Protein AF-A0AAN9YMS2-F1 (afdb_monomer)

Solvent-accessible surface area (backbone atoms only — not comparable to full-atom values): 19050 Å² total; per-residue (Å²): 141,84,86,82,92,86,84,84,87,82,87,83,80,83,85,79,77,90,77,82,88,81,82,84,81,88,80,80,88,82,87,82,79,84,83,88,77,84,76,77,87,78,78,81,86,90,67,89,82,75,88,78,78,87,77,84,80,80,80,81,81,79,78,78,81,78,82,82,82,80,88,76,93,78,91,78,91,82,82,90,81,90,83,84,91,77,93,77,78,92,73,82,77,80,73,82,76,75,86,73,76,82,62,42,65,62,54,50,55,53,51,47,54,51,52,53,52,62,66,69,70,58,87,84,83,51,75,74,55,49,58,51,49,53,50,54,50,53,52,50,49,53,41,52,52,50,28,63,73,31,67,85,41,52,75,34,71,68,52,48,50,53,49,52,50,45,53,50,52,49,49,54,51,50,52,50,51,53,49,54,49,51,53,55,64,70,64,56,80,80,82,74,86,67,95,62,90,88,68,87,77,74,90,71,71,91,70,64,81,75,79,45,64,65,85,92,41,79,48,94,45,77,68,54,50,56,51,53,52,50,50,52,53,47,52,52,51,51,52,49,48,50,51,54,56,53,49,52,77,71,37,92,66,57,71,68,53,54,58,48,48,49,52,50,51,52,50,49,51,56,49,50,69,65,52,57,76,79,77,118

Foldseek 3Di:
DDDDDDDDDDDDDDDDDDDDDDDDDDDDDDDDDDDDDDDDDDDDDPDDDDDDDDDDDDDDPPPPDDDDDDDDDDDDDDDDDDDDDDDDDDDPPPPPPPPDDDCLLVVLVVLLVVLVVVVVVDCPDDPVVLVVLLVSLVVNLVSLVVLCVDPSNLVDQVSLVSSLSSLVSSLVSLVVNLVSLVVVVVPPDPPPPDPDPDDDDDPDDPPPPPQDDDDPDTDPDPLVVSLVSLVSSLVSLVSSLVSLVSSCVRHPPNPSSVVSNVSSVVSNVVSVVVNVVSPD

Mean predicted aligned error: 17.54 Å

Sequence (280 aa):
MIDPMTTPTTNQFPNIGLLENPSAPSMFQFIPSQMVETVPPSQPPTGPISPIAPLPTPASLNLKSYNATADAEVDTSAEFHEHQTTPKTPSRSTSVSNGQGCSCLQRVVLLIDEFESQMLAGSGESLSCLDSALASHKEAVRYGESMLACQLCSSRVENMTILSFLTERLAVLCERIVAAYMEQVASAPVVTTGKGKDAVVPARHDLAHETLFLGEYEVDLPSEWNVLLGHLIAVQLAALNSLVGSTKASSHTRWRSVNTEKKIKDLLERLRQFIVPYSR

Structure (mmCIF, N/CA/C/O backbone):
data_AF-A0AAN9YMS2-F1
#
_entry.id   AF-A0AAN9YMS2-F1
#
loop_
_atom_site.group_PDB
_atom_site.id
_atom_site.type_symbol
_atom_site.label_atom_id
_atom_site.label_alt_id
_atom_site.label_comp_id
_atom_site.label_asym_id
_atom_site.label_entity_id
_atom_site.label_seq_id
_atom_site.pdbx_PDB_ins_code
_atom_site.Cartn_x
_atom_site.Cartn_y
_atom_site.Cartn_z
_atom_site.occupancy
_atom_site.B_iso_or_equiv
_atom_site.auth_seq_id
_atom_site.auth_comp_id
_atom_site.auth_asym_id
_atom_site.auth_atom_id
_atom_site.pdbx_PDB_model_num
ATOM 1 N N . MET A 1 1 ? 53.249 44.587 -5.168 1.00 50.25 1 MET A N 1
ATOM 2 C CA . MET A 1 1 ? 52.058 44.574 -6.038 1.00 50.25 1 MET A CA 1
ATOM 3 C C . MET A 1 1 ? 51.006 43.772 -5.307 1.00 50.25 1 MET A C 1
ATOM 5 O O . MET A 1 1 ? 51.140 42.565 -5.191 1.00 50.25 1 MET A O 1
ATOM 9 N N . ILE A 1 2 ? 50.105 44.494 -4.653 1.00 52.81 2 ILE A N 1
ATOM 10 C CA . ILE A 1 2 ? 49.041 43.992 -3.788 1.00 52.81 2 ILE A CA 1
ATOM 11 C C . ILE A 1 2 ? 47.781 44.537 -4.447 1.00 52.81 2 ILE A C 1
ATOM 13 O O . ILE A 1 2 ? 47.628 45.755 -4.477 1.00 52.81 2 ILE A O 1
ATOM 17 N N . ASP A 1 3 ? 46.950 43.661 -5.005 1.00 46.66 3 ASP A N 1
ATOM 18 C CA . ASP A 1 3 ? 45.630 44.031 -5.515 1.00 46.66 3 ASP A CA 1
ATOM 19 C C . ASP A 1 3 ? 44.530 43.485 -4.595 1.00 46.66 3 ASP A C 1
ATOM 21 O O . ASP A 1 3 ? 44.732 42.453 -3.942 1.00 46.66 3 ASP A O 1
ATOM 25 N N . PRO A 1 4 ? 43.396 44.199 -4.472 1.00 67.00 4 PRO A N 1
ATOM 26 C CA . PRO A 1 4 ? 42.552 44.135 -3.293 1.00 67.00 4 PRO A CA 1
ATOM 27 C C . PRO A 1 4 ? 41.281 43.295 -3.463 1.00 67.00 4 PRO A C 1
ATOM 29 O O . PRO A 1 4 ? 40.742 43.096 -4.549 1.00 67.00 4 PRO A O 1
ATOM 32 N N . MET A 1 5 ? 40.798 42.866 -2.297 1.00 55.72 5 MET A N 1
ATOM 33 C CA . MET A 1 5 ? 39.487 42.294 -2.000 1.00 55.72 5 MET A CA 1
ATOM 34 C C . MET A 1 5 ? 38.318 42.901 -2.786 1.00 55.72 5 MET A C 1
ATOM 36 O O . MET A 1 5 ? 38.107 44.112 -2.775 1.00 55.72 5 MET A O 1
ATOM 40 N N . THR A 1 6 ? 37.465 42.027 -3.321 1.00 55.34 6 THR A N 1
ATOM 41 C CA . THR A 1 6 ? 36.084 42.351 -3.699 1.00 55.34 6 THR A CA 1
ATOM 42 C C . THR A 1 6 ? 35.129 41.281 -3.166 1.00 55.34 6 THR A C 1
ATOM 44 O O . THR A 1 6 ? 35.116 40.139 -3.611 1.00 55.34 6 THR A O 1
ATOM 47 N N . THR A 1 7 ? 34.314 41.682 -2.196 1.00 58.03 7 THR A N 1
ATOM 48 C CA . THR A 1 7 ? 32.991 41.141 -1.840 1.00 58.03 7 THR A CA 1
ATOM 49 C C . THR A 1 7 ? 32.101 42.363 -1.536 1.00 58.03 7 THR A C 1
ATOM 51 O O . THR A 1 7 ? 32.653 43.454 -1.365 1.00 58.03 7 THR A O 1
ATOM 54 N N . PRO A 1 8 ? 30.763 42.269 -1.394 1.00 54.50 8 PRO A N 1
ATOM 55 C CA . PRO A 1 8 ? 29.817 41.206 -1.745 1.00 54.50 8 PRO A CA 1
ATOM 56 C C . PRO A 1 8 ? 28.689 41.703 -2.689 1.00 54.50 8 PRO A C 1
ATOM 58 O O . PRO A 1 8 ? 28.326 42.878 -2.690 1.00 54.50 8 PRO A O 1
ATOM 61 N N . THR A 1 9 ? 28.073 40.805 -3.463 1.00 56.12 9 THR A N 1
ATOM 62 C CA . THR A 1 9 ? 26.873 41.123 -4.260 1.00 56.12 9 THR A CA 1
ATOM 63 C C . THR A 1 9 ? 25.603 40.864 -3.450 1.00 56.12 9 THR A C 1
ATOM 65 O O . THR A 1 9 ? 25.382 39.782 -2.914 1.00 56.12 9 THR A O 1
ATOM 68 N N . THR A 1 10 ? 24.794 41.914 -3.367 1.00 59.41 10 THR A N 1
ATOM 69 C CA . THR A 1 10 ? 23.509 42.066 -2.688 1.00 59.41 10 THR A CA 1
ATOM 70 C C . THR A 1 10 ? 22.459 41.030 -3.096 1.00 59.41 10 THR A C 1
ATOM 72 O O . THR A 1 10 ? 22.101 40.911 -4.265 1.00 59.41 10 THR A O 1
ATOM 75 N N . ASN A 1 11 ? 21.905 40.355 -2.084 1.00 48.72 11 ASN A N 1
ATOM 76 C CA . ASN A 1 11 ? 20.666 39.584 -2.146 1.00 48.72 11 ASN A CA 1
ATOM 77 C C . ASN A 1 11 ? 19.481 40.493 -2.496 1.00 48.72 11 ASN A C 1
ATOM 79 O O . ASN A 1 11 ? 19.148 41.407 -1.740 1.00 48.72 11 ASN A O 1
ATOM 83 N N . GLN A 1 12 ? 18.817 40.201 -3.610 1.00 56.47 12 GLN A N 1
ATOM 84 C CA . GLN A 1 12 ? 17.581 40.846 -4.033 1.00 56.47 12 GLN A CA 1
ATOM 85 C C . GLN A 1 12 ? 16.440 39.830 -3.870 1.00 56.47 12 GLN A C 1
ATOM 87 O O . GLN A 1 12 ? 16.229 38.968 -4.718 1.00 56.47 12 GLN A O 1
ATOM 92 N N . PHE A 1 13 ? 15.740 39.893 -2.735 1.00 50.94 13 PHE A N 1
ATOM 93 C CA . PHE A 1 13 ? 14.482 39.173 -2.524 1.00 50.94 13 PHE A CA 1
ATOM 94 C C . PHE A 1 13 ? 13.338 39.938 -3.205 1.00 50.94 13 PHE A C 1
ATOM 96 O O . PHE A 1 13 ? 13.200 41.141 -2.958 1.00 50.94 13 PHE A O 1
ATOM 103 N N . PRO A 1 14 ? 12.480 39.290 -4.010 1.00 62.72 14 PRO A N 1
ATOM 104 C CA . PRO A 1 14 ? 11.229 39.896 -4.422 1.00 62.72 14 PRO A CA 1
ATOM 105 C C . PRO A 1 14 ? 10.210 39.846 -3.278 1.00 62.72 14 PRO A C 1
ATOM 107 O O . PRO A 1 14 ? 9.886 38.805 -2.711 1.00 62.72 14 PRO A O 1
ATOM 110 N N . ASN A 1 15 ? 9.723 41.040 -2.972 1.00 48.22 15 ASN A N 1
ATOM 111 C CA . ASN A 1 15 ? 8.607 41.377 -2.109 1.00 48.22 15 ASN A CA 1
ATOM 112 C C . ASN A 1 15 ? 7.313 40.769 -2.691 1.00 48.22 15 ASN A C 1
ATOM 114 O O . ASN A 1 15 ? 6.824 41.248 -3.714 1.00 48.22 15 ASN A O 1
ATOM 118 N N . ILE A 1 16 ? 6.778 39.703 -2.084 1.00 50.12 16 ILE A N 1
ATOM 119 C CA . ILE A 1 16 ? 5.423 39.220 -2.385 1.00 50.12 16 ILE A CA 1
ATOM 120 C C . ILE A 1 16 ? 4.476 39.894 -1.401 1.00 50.12 16 ILE A C 1
ATOM 122 O O . ILE A 1 16 ? 4.515 39.649 -0.195 1.00 50.12 16 ILE A O 1
ATOM 126 N N . GLY A 1 17 ? 3.667 40.793 -1.954 1.00 46.75 17 GLY A N 1
ATOM 127 C CA . GLY A 1 17 ? 2.691 41.581 -1.232 1.00 46.75 17 GLY A CA 1
ATOM 128 C C . GLY A 1 17 ? 1.617 40.730 -0.565 1.00 46.75 17 GLY A C 1
ATOM 129 O O . GLY A 1 17 ? 1.125 39.746 -1.119 1.00 46.75 17 GLY A O 1
ATOM 130 N N . LEU A 1 18 ? 1.238 41.189 0.628 1.00 49.78 18 LEU A N 1
ATOM 131 C CA . LEU A 1 18 ? -0.058 40.939 1.235 1.00 49.78 18 LEU A CA 1
ATOM 132 C C . LEU A 1 18 ? -1.165 41.230 0.215 1.00 49.78 18 LEU A C 1
ATOM 134 O O . LEU A 1 18 ? -1.289 42.363 -0.249 1.00 49.78 18 LEU A O 1
ATOM 138 N N . LEU A 1 19 ? -2.005 40.236 -0.053 1.00 47.81 19 LEU A N 1
ATOM 139 C CA . LEU A 1 19 ? -3.316 40.441 -0.650 1.00 47.81 19 LEU A CA 1
ATOM 140 C C . LEU A 1 19 ? -4.349 39.695 0.195 1.00 47.81 19 LEU A C 1
ATOM 142 O O . LEU A 1 19 ? -4.414 38.471 0.232 1.00 47.81 19 LEU A O 1
ATOM 146 N N . GLU A 1 20 ? -5.024 40.524 0.982 1.00 43.38 20 GLU A N 1
ATOM 147 C CA . GLU A 1 20 ? -6.405 40.472 1.443 1.00 43.38 20 GLU A CA 1
ATOM 148 C C . GLU A 1 20 ? -7.149 39.130 1.414 1.00 43.38 20 GLU A C 1
ATOM 150 O O . GLU A 1 20 ? -7.481 38.547 0.386 1.00 43.38 20 GLU A O 1
ATOM 155 N N . ASN A 1 21 ? -7.517 38.748 2.631 1.00 50.69 21 ASN A N 1
ATOM 156 C CA . ASN A 1 21 ? -8.604 37.862 3.003 1.00 50.69 21 ASN A CA 1
ATOM 157 C C . ASN A 1 21 ? -9.953 38.460 2.550 1.00 50.69 21 ASN A C 1
ATOM 159 O O . ASN A 1 21 ? -10.228 39.619 2.876 1.00 50.69 21 ASN A O 1
ATOM 163 N N . PRO A 1 22 ? -10.842 37.668 1.929 1.00 53.16 22 PRO A N 1
ATOM 164 C CA . PRO A 1 22 ? -12.250 37.839 2.249 1.00 53.16 22 PRO A CA 1
ATOM 165 C C . PRO A 1 22 ? -12.983 36.512 2.486 1.00 53.16 22 PRO A C 1
ATOM 167 O O . PRO A 1 22 ? -12.973 35.594 1.672 1.00 53.16 22 PRO A O 1
ATOM 170 N N . SER A 1 23 ? -13.753 36.531 3.573 1.00 43.62 23 SER A N 1
ATOM 171 C CA . SER A 1 23 ? -15.084 35.924 3.664 1.00 43.62 23 SER A CA 1
ATOM 172 C C . SER A 1 23 ? -15.164 34.402 3.779 1.00 43.62 23 SER A C 1
ATOM 174 O O . SER A 1 23 ? -15.336 33.663 2.814 1.00 43.62 23 SER A O 1
ATOM 176 N N . ALA A 1 24 ? -15.212 33.957 5.034 1.00 49.94 24 ALA A N 1
ATOM 177 C CA . ALA A 1 24 ? -15.853 32.709 5.416 1.00 49.94 24 ALA A CA 1
ATOM 178 C C . ALA A 1 24 ? -17.358 32.724 5.069 1.00 49.94 24 ALA A C 1
ATOM 180 O O . ALA A 1 24 ? -18.055 33.669 5.451 1.00 49.94 24 ALA A O 1
ATOM 181 N N . PRO A 1 25 ? -17.909 31.662 4.457 1.00 51.97 25 PRO A N 1
ATOM 182 C CA . PRO A 1 25 ? -19.331 31.388 4.530 1.00 51.97 25 PRO A CA 1
ATOM 183 C C . PRO A 1 25 ? -19.631 30.501 5.744 1.00 51.97 25 PRO A C 1
ATOM 185 O O . PRO A 1 25 ? -19.325 29.310 5.788 1.00 51.97 25 PRO A O 1
ATOM 188 N N . SER A 1 26 ? -20.273 31.125 6.729 1.00 51.78 26 SER A N 1
ATOM 189 C CA . SER A 1 26 ? -21.133 30.459 7.703 1.00 51.78 26 SER A CA 1
ATOM 190 C C . SER A 1 26 ? -22.213 29.664 6.961 1.00 51.78 26 SER A C 1
ATOM 192 O O . SER A 1 26 ? -22.989 30.240 6.202 1.00 51.78 26 SER A O 1
ATOM 194 N N . MET A 1 27 ? -22.271 28.349 7.175 1.00 53.94 27 MET A N 1
ATOM 195 C CA . MET A 1 27 ? -23.416 27.520 6.791 1.00 53.9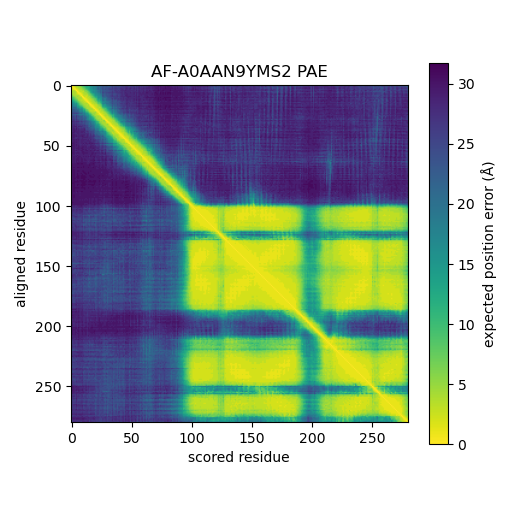4 27 MET A CA 1
ATOM 196 C C . MET A 1 27 ? -23.699 26.500 7.900 1.00 53.94 27 MET A C 1
ATOM 198 O O . MET A 1 27 ? -23.474 25.299 7.780 1.00 53.94 27 MET A O 1
ATOM 202 N N . PHE A 1 28 ? -24.179 27.017 9.030 1.00 50.25 28 PHE A N 1
ATOM 203 C CA . PHE A 1 28 ? -25.109 26.279 9.878 1.00 50.25 28 PHE A CA 1
ATOM 204 C C . PHE A 1 28 ? -26.531 26.562 9.379 1.00 50.25 28 PHE A C 1
ATOM 206 O O . PHE A 1 28 ? -26.834 27.695 9.022 1.00 50.25 28 PHE A O 1
ATOM 213 N N . GLN A 1 29 ? -27.385 25.538 9.468 1.00 50.44 29 GLN A N 1
ATOM 214 C CA . GLN A 1 29 ? -28.821 25.501 9.146 1.00 50.44 29 GLN A CA 1
ATOM 215 C C . GLN A 1 29 ? -29.155 25.204 7.678 1.00 50.44 29 GLN A C 1
ATOM 217 O O . GLN A 1 29 ? -29.102 26.069 6.819 1.00 50.44 29 GLN A O 1
ATOM 222 N N . PHE A 1 30 ? -29.572 23.965 7.409 1.00 46.16 30 PHE A N 1
ATOM 223 C CA . PHE A 1 30 ? -30.992 23.648 7.224 1.00 46.16 30 PHE A CA 1
ATOM 224 C C . PHE A 1 30 ? -31.181 22.124 7.261 1.00 46.16 30 PHE A C 1
ATOM 226 O O . PHE A 1 30 ? -30.623 21.388 6.453 1.00 46.16 30 PHE A O 1
ATOM 233 N N . ILE A 1 31 ? -31.974 21.659 8.225 1.00 49.06 31 ILE A N 1
ATOM 234 C CA . ILE A 1 31 ? -32.639 20.355 8.190 1.00 49.06 31 ILE A CA 1
ATOM 235 C C . ILE A 1 31 ? -33.967 20.588 7.463 1.00 49.06 31 ILE A C 1
ATOM 237 O O . ILE A 1 31 ? -34.765 21.385 7.960 1.00 49.06 31 ILE A O 1
ATOM 241 N N . PRO A 1 32 ? -34.267 19.883 6.362 1.00 52.81 32 PRO A N 1
ATOM 242 C CA . PRO A 1 32 ? -35.637 19.623 5.976 1.00 52.81 32 PRO A CA 1
ATOM 243 C C . PRO A 1 32 ? -35.997 18.191 6.363 1.00 52.81 32 PRO A C 1
ATOM 245 O O . PRO A 1 32 ? -35.468 17.205 5.849 1.00 52.81 32 PRO A O 1
ATOM 248 N N . SER A 1 33 ? -36.922 18.115 7.309 1.00 50.50 33 SER A N 1
ATOM 249 C CA . SER A 1 33 ? -37.713 16.938 7.609 1.00 50.50 33 SER A CA 1
ATOM 250 C C . SER A 1 33 ? -38.506 16.477 6.379 1.00 50.50 33 SER A C 1
ATOM 252 O O . SER A 1 33 ? -39.068 17.297 5.663 1.00 50.50 33 SER A O 1
ATOM 254 N N 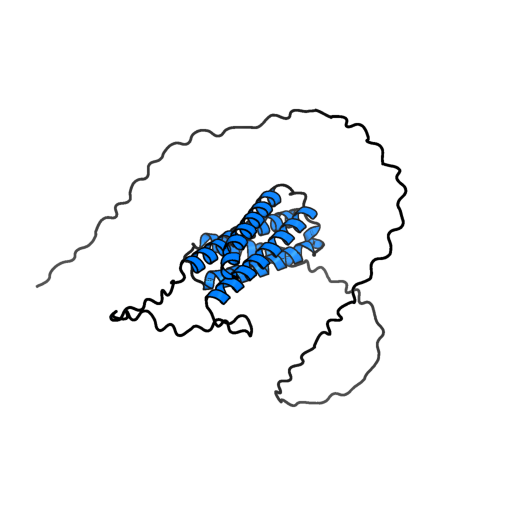. GLN A 1 34 ? -38.656 15.153 6.282 1.00 47.16 34 GLN A N 1
ATOM 255 C CA . GLN A 1 34 ? -39.797 14.429 5.705 1.00 47.16 34 GLN A CA 1
ATOM 256 C C . GLN A 1 34 ? -39.967 14.454 4.181 1.00 47.16 34 GLN A C 1
ATOM 258 O O . GLN A 1 34 ? -40.457 15.427 3.629 1.00 47.16 34 GLN A O 1
ATOM 263 N N . MET A 1 35 ? -39.762 13.291 3.555 1.00 45.53 35 MET A N 1
ATOM 264 C CA . MET A 1 35 ? -40.830 12.595 2.825 1.00 45.53 35 MET A CA 1
ATOM 265 C C . MET A 1 35 ? -40.628 11.083 2.997 1.00 45.53 35 MET A C 1
ATOM 267 O O . MET A 1 35 ? -39.688 10.495 2.472 1.00 45.53 35 MET A O 1
ATOM 271 N N . VAL A 1 36 ? -41.491 10.472 3.810 1.00 48.88 36 VAL A N 1
ATOM 272 C CA . VAL A 1 36 ? -41.686 9.021 3.871 1.00 48.88 36 VAL A CA 1
ATOM 273 C C . VAL A 1 36 ? -42.530 8.650 2.658 1.00 48.88 36 VAL A C 1
ATOM 275 O O . VAL A 1 36 ? -43.743 8.847 2.661 1.00 48.88 36 VAL A O 1
ATOM 278 N N . GLU A 1 37 ? -41.895 8.137 1.609 1.00 48.03 37 GLU A N 1
ATOM 279 C CA . GLU A 1 37 ? -42.612 7.502 0.508 1.00 48.03 37 GLU A CA 1
ATOM 280 C C . GLU A 1 37 ? -42.866 6.042 0.889 1.00 48.03 37 GLU A C 1
ATOM 282 O O . GLU A 1 37 ? -41.956 5.224 1.031 1.00 48.03 37 GLU A O 1
ATOM 287 N N . THR A 1 38 ? -44.134 5.749 1.168 1.00 49.56 38 THR A N 1
ATOM 288 C CA . THR A 1 38 ? -44.610 4.421 1.552 1.00 49.56 38 THR A CA 1
ATOM 289 C C . THR A 1 38 ? -44.644 3.549 0.301 1.00 49.56 38 THR A C 1
ATOM 291 O O . THR A 1 38 ? -45.584 3.614 -0.486 1.00 49.56 38 THR A O 1
ATOM 294 N N . VAL A 1 39 ? -43.600 2.746 0.101 1.00 61.59 39 VAL A N 1
ATOM 295 C CA . VAL A 1 39 ? -43.563 1.720 -0.949 1.00 61.59 39 VAL A CA 1
ATOM 296 C C . VAL A 1 39 ? -44.520 0.581 -0.558 1.00 61.59 39 VAL A C 1
ATOM 298 O O . VAL A 1 39 ? -44.395 0.047 0.548 1.00 61.59 39 VAL A O 1
ATOM 301 N N . PRO A 1 40 ? -45.474 0.181 -1.419 1.00 69.06 40 PRO A N 1
ATOM 302 C CA . PRO A 1 40 ? -46.341 -0.960 -1.144 1.00 69.06 40 PRO A CA 1
ATOM 303 C C . PRO A 1 40 ? -45.544 -2.280 -1.175 1.00 69.06 40 PRO A C 1
ATOM 305 O O . PRO A 1 40 ? -44.658 -2.449 -2.019 1.00 69.06 40 PRO A O 1
ATOM 308 N N . PRO A 1 41 ? -45.851 -3.250 -0.293 1.00 61.41 41 PRO A N 1
ATOM 309 C CA . PRO A 1 41 ? -45.177 -4.542 -0.284 1.00 61.41 41 PRO A CA 1
ATOM 310 C C . PRO A 1 41 ? -45.528 -5.327 -1.553 1.00 61.41 41 PRO A C 1
ATOM 312 O O . PRO A 1 41 ? -46.665 -5.749 -1.757 1.00 61.41 41 PRO A O 1
ATOM 315 N N . SER A 1 42 ? -44.529 -5.523 -2.412 1.00 61.09 42 SER A N 1
ATOM 316 C CA . SER A 1 42 ? -44.620 -6.416 -3.566 1.00 61.09 42 SER A CA 1
ATOM 317 C C . SER A 1 42 ? -44.648 -7.867 -3.078 1.00 61.09 42 SER A C 1
ATOM 319 O O . SER A 1 42 ? -43.781 -8.291 -2.313 1.00 61.09 42 SER A O 1
ATOM 321 N N . GLN A 1 43 ? -45.676 -8.609 -3.491 1.00 67.38 43 GLN A N 1
ATOM 322 C CA . GLN A 1 43 ? -45.877 -10.021 -3.167 1.00 67.38 43 GLN A CA 1
ATOM 323 C C . GLN A 1 43 ? -44.687 -10.890 -3.621 1.00 67.38 43 GLN A C 1
ATOM 325 O O . GLN A 1 43 ? -44.139 -10.657 -4.701 1.00 67.38 43 GLN A O 1
ATOM 330 N N . PRO A 1 44 ? -44.314 -11.931 -2.855 1.00 64.12 44 PRO A N 1
ATOM 331 C CA . PRO A 1 44 ? -43.331 -12.906 -3.305 1.00 64.12 44 PRO A CA 1
ATOM 332 C C . PRO A 1 44 ? -43.919 -13.808 -4.410 1.00 64.12 44 PRO A C 1
ATOM 334 O O . PRO A 1 44 ? -45.050 -14.288 -4.271 1.00 64.12 44 PRO A O 1
ATOM 337 N N . PRO A 1 45 ? -43.166 -14.098 -5.487 1.00 64.25 45 PRO A N 1
ATOM 338 C CA . PRO A 1 45 ? -43.577 -15.066 -6.493 1.00 64.25 45 PRO A CA 1
ATOM 339 C C . PRO A 1 45 ? -43.571 -16.478 -5.892 1.00 64.25 45 PRO A C 1
ATOM 341 O O . PRO A 1 45 ? -42.530 -17.034 -5.546 1.00 64.25 45 PRO A O 1
ATOM 344 N N . THR A 1 46 ? -44.758 -17.068 -5.779 1.00 59.91 46 THR A N 1
ATOM 345 C CA . THR A 1 46 ? -44.961 -18.491 -5.487 1.00 59.91 46 THR A CA 1
ATOM 346 C C . THR A 1 46 ? -44.751 -19.273 -6.782 1.00 59.91 46 THR A C 1
ATOM 348 O O . THR A 1 46 ? -45.681 -19.522 -7.543 1.00 59.91 46 THR A O 1
ATOM 351 N N . GLY A 1 47 ? -43.494 -19.611 -7.065 1.00 69.00 47 GLY A N 1
ATOM 352 C CA . GLY A 1 47 ? -43.111 -20.519 -8.145 1.00 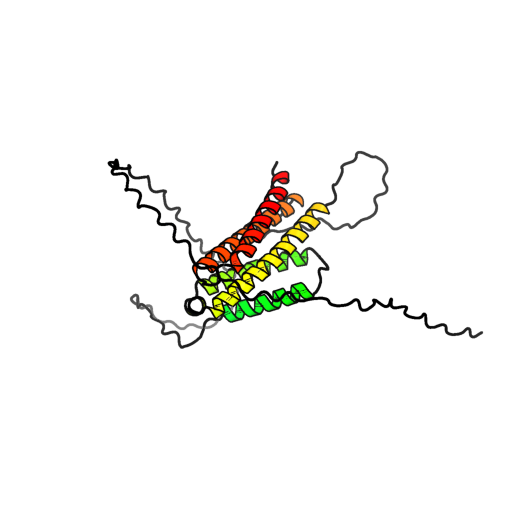69.00 47 GLY A CA 1
ATOM 353 C C . GLY A 1 47 ? -42.502 -21.808 -7.578 1.00 69.00 47 GLY A C 1
ATOM 354 O O . GLY A 1 47 ? -41.698 -21.725 -6.647 1.00 69.00 47 GLY A O 1
ATOM 355 N N . PRO A 1 48 ? -42.861 -22.996 -8.096 1.00 62.25 48 PRO A N 1
ATOM 356 C CA . PRO A 1 48 ? -42.289 -24.263 -7.652 1.00 62.25 48 PRO A CA 1
ATOM 357 C C . PRO A 1 48 ? -40.810 -24.358 -8.055 1.00 62.25 48 PRO A C 1
ATOM 359 O O . PRO A 1 48 ? -40.460 -24.380 -9.235 1.00 62.25 48 PRO A O 1
ATOM 362 N N . ILE A 1 49 ? -39.941 -24.414 -7.046 1.00 54.56 49 ILE A N 1
ATOM 363 C CA . ILE A 1 49 ? -38.500 -24.624 -7.193 1.00 54.56 49 ILE A CA 1
ATOM 364 C C . ILE A 1 49 ? -38.281 -26.073 -7.638 1.00 54.56 49 ILE A C 1
ATOM 366 O O . ILE A 1 49 ? -38.593 -27.014 -6.910 1.00 54.56 49 ILE A O 1
ATOM 370 N N . SER A 1 50 ? -37.750 -26.247 -8.848 1.00 71.94 50 SER A N 1
ATOM 371 C CA . SER A 1 50 ? -37.264 -27.543 -9.326 1.00 71.94 50 SER A CA 1
ATOM 372 C C . SER A 1 50 ? -35.957 -27.916 -8.608 1.00 71.94 50 SER A C 1
ATOM 374 O O . SER A 1 50 ? -35.137 -27.030 -8.353 1.00 71.94 50 SER A O 1
ATOM 376 N N . PRO A 1 51 ? -35.728 -29.200 -8.281 1.00 64.25 51 PRO A N 1
ATOM 377 C CA . PRO A 1 51 ? -34.521 -29.637 -7.589 1.00 64.25 51 PRO A CA 1
ATOM 378 C C . PRO A 1 51 ? -33.285 -29.479 -8.486 1.00 64.25 51 PRO A C 1
ATOM 380 O O . PRO A 1 51 ? -33.168 -30.106 -9.538 1.00 64.25 51 PRO A O 1
ATOM 383 N N . ILE A 1 52 ? -32.361 -28.625 -8.046 1.00 59.62 52 ILE A N 1
ATOM 384 C CA . ILE A 1 52 ? -31.034 -28.439 -8.636 1.00 59.62 52 ILE A CA 1
ATOM 385 C C . ILE A 1 52 ? -30.180 -29.671 -8.311 1.00 59.62 52 ILE A C 1
ATOM 387 O O . ILE A 1 52 ? -30.055 -30.068 -7.152 1.00 59.62 52 ILE A O 1
ATOM 391 N N . ALA A 1 53 ? -29.607 -30.276 -9.351 1.00 66.44 53 ALA A N 1
ATOM 392 C CA . ALA A 1 53 ? -28.680 -31.395 -9.246 1.00 66.44 53 ALA A CA 1
ATOM 393 C C . ALA A 1 53 ? -27.393 -30.995 -8.488 1.00 66.44 53 ALA A C 1
ATOM 395 O O . ALA A 1 53 ? -26.921 -29.865 -8.641 1.00 66.44 53 ALA A O 1
ATOM 396 N N . PRO A 1 54 ? -26.799 -31.900 -7.689 1.00 63.19 54 PRO A N 1
ATOM 397 C CA . PRO A 1 54 ? -25.577 -31.615 -6.948 1.00 63.19 54 PRO A CA 1
ATOM 398 C C . PRO A 1 54 ? -24.386 -31.387 -7.889 1.00 63.19 54 PRO A C 1
ATOM 400 O O . PRO A 1 54 ? -24.075 -32.209 -8.751 1.00 63.19 54 PRO A O 1
ATOM 403 N N . LEU A 1 55 ? -23.725 -30.246 -7.694 1.00 55.97 55 LEU A N 1
ATOM 404 C CA . LEU A 1 55 ? -22.495 -29.837 -8.366 1.00 55.97 55 LEU A CA 1
ATOM 405 C C . LEU A 1 55 ? -21.316 -30.727 -7.907 1.00 55.97 55 LEU A C 1
ATOM 407 O O . LEU A 1 55 ? -21.202 -30.987 -6.707 1.00 55.97 55 LEU A O 1
ATOM 411 N N . PRO A 1 56 ? -20.426 -31.181 -8.810 1.00 61.44 56 PRO A N 1
ATOM 412 C CA . PRO A 1 56 ? -19.261 -31.974 -8.435 1.00 61.44 56 PRO A CA 1
ATOM 413 C C . PRO A 1 56 ? -18.240 -31.135 -7.656 1.00 61.44 56 PRO A C 1
ATOM 415 O O . PRO A 1 56 ? -17.830 -30.052 -8.075 1.00 61.44 56 PRO A O 1
ATOM 418 N N . THR A 1 57 ? -17.825 -31.669 -6.513 1.00 62.12 57 THR A N 1
ATOM 419 C CA . THR A 1 57 ? -16.770 -31.151 -5.641 1.00 62.12 57 THR A CA 1
ATOM 420 C C . THR A 1 57 ? -15.429 -31.115 -6.388 1.00 62.12 57 THR A C 1
ATOM 422 O O . THR A 1 57 ? -15.001 -32.158 -6.888 1.00 62.12 57 THR A O 1
ATOM 425 N N . PRO A 1 58 ? -14.716 -29.975 -6.462 1.00 51.19 58 PRO A N 1
ATOM 426 C CA . PRO A 1 58 ? -13.351 -29.967 -6.968 1.00 51.19 58 PRO A CA 1
ATOM 427 C C . PRO A 1 58 ? -12.407 -30.617 -5.949 1.00 51.19 58 PRO A C 1
ATOM 429 O O . PRO A 1 58 ? -12.459 -30.341 -4.749 1.00 51.19 58 PRO A O 1
ATOM 432 N N . ALA A 1 59 ? -11.553 -31.506 -6.453 1.00 47.28 59 ALA A N 1
ATOM 433 C CA . ALA A 1 59 ? -10.538 -32.216 -5.693 1.00 47.28 59 ALA A CA 1
ATOM 434 C C . ALA A 1 59 ? -9.606 -31.242 -4.953 1.00 47.28 59 ALA A C 1
ATOM 436 O O . ALA A 1 59 ? -9.035 -30.327 -5.546 1.00 47.28 59 ALA A O 1
ATOM 437 N N . SER A 1 60 ? -9.435 -31.464 -3.649 1.00 40.53 60 SER A N 1
ATOM 438 C CA . SER A 1 60 ? -8.454 -30.764 -2.826 1.00 40.53 60 SER A CA 1
ATOM 439 C C . SER A 1 60 ? -7.038 -31.051 -3.331 1.00 40.53 60 SER A C 1
ATOM 441 O O . SER A 1 60 ? -6.545 -32.175 -3.224 1.00 40.53 60 SER A O 1
ATOM 443 N N . LEU A 1 61 ? -6.368 -30.023 -3.852 1.00 42.00 61 LEU A N 1
ATOM 444 C CA . LEU A 1 61 ? -4.926 -30.042 -4.069 1.00 42.00 61 LEU A CA 1
ATOM 445 C C . LEU A 1 61 ? -4.237 -30.042 -2.701 1.00 42.00 61 LEU A C 1
ATOM 447 O O . LEU A 1 61 ? -4.198 -29.041 -1.989 1.00 42.00 61 LEU A O 1
ATOM 451 N N . ASN A 1 62 ? -3.738 -31.214 -2.325 1.00 37.19 62 ASN A N 1
ATOM 452 C CA . ASN A 1 62 ? -2.959 -31.445 -1.121 1.00 37.19 62 ASN A CA 1
ATOM 453 C C . ASN A 1 62 ? -1.540 -30.907 -1.364 1.00 37.19 62 ASN A C 1
ATOM 455 O O . ASN A 1 62 ? -0.682 -31.601 -1.913 1.00 37.19 62 ASN A O 1
ATOM 459 N N . LEU A 1 63 ? -1.322 -29.633 -1.033 1.00 34.06 63 LEU A N 1
ATOM 460 C CA . LEU A 1 63 ? -0.008 -29.002 -1.080 1.00 34.06 63 LEU A CA 1
ATOM 461 C C . LEU A 1 63 ? 0.837 -29.592 0.058 1.00 34.06 63 LEU A C 1
ATOM 463 O O . LEU A 1 63 ? 0.758 -29.158 1.207 1.00 34.06 63 LEU A O 1
ATOM 467 N N . LYS A 1 64 ? 1.612 -30.634 -0.258 1.00 35.16 64 LYS A N 1
ATOM 468 C CA . LYS A 1 64 ? 2.643 -31.169 0.634 1.00 35.16 64 LYS A CA 1
ATOM 469 C C . LYS A 1 64 ? 3.629 -30.047 0.953 1.00 35.16 64 LYS A C 1
ATOM 471 O O . LYS A 1 64 ? 4.382 -29.605 0.090 1.00 35.16 64 LYS A O 1
ATOM 476 N N . SER A 1 65 ? 3.586 -29.597 2.200 1.00 33.56 65 SER A N 1
ATOM 477 C CA . SER A 1 65 ? 4.593 -28.741 2.813 1.00 33.56 65 SER A CA 1
ATOM 478 C C . SER A 1 65 ? 5.929 -29.489 2.796 1.00 33.56 65 SER A C 1
ATOM 480 O O . SER A 1 65 ? 6.085 -30.517 3.456 1.00 33.56 65 SER A O 1
ATOM 482 N N . TYR A 1 66 ? 6.858 -29.021 1.965 1.00 38.84 66 TYR A N 1
ATOM 483 C CA . TYR A 1 66 ? 8.247 -29.459 1.995 1.00 38.84 66 TYR A CA 1
ATOM 484 C C . TYR A 1 66 ? 8.945 -28.715 3.133 1.00 38.84 66 TYR A C 1
ATOM 486 O O . TYR A 1 66 ? 9.181 -27.513 3.044 1.00 38.84 66 TYR A O 1
ATOM 494 N N . ASN A 1 67 ? 9.268 -29.440 4.203 1.00 37.50 67 ASN A N 1
ATOM 495 C CA . ASN A 1 67 ? 10.249 -28.994 5.183 1.00 37.50 67 ASN A CA 1
ATOM 496 C C . ASN A 1 67 ? 11.637 -29.233 4.582 1.00 37.50 67 ASN A C 1
ATOM 498 O O . ASN A 1 67 ? 12.096 -30.372 4.525 1.00 37.50 67 ASN A O 1
ATOM 502 N N . ALA A 1 68 ? 12.281 -28.167 4.116 1.00 37.16 68 ALA A N 1
ATOM 503 C CA . ALA A 1 68 ? 13.702 -28.179 3.808 1.00 37.16 68 ALA A CA 1
ATOM 504 C C . ALA A 1 68 ? 14.478 -27.933 5.110 1.00 37.16 68 ALA A C 1
ATOM 506 O O . ALA A 1 68 ? 14.605 -26.802 5.573 1.00 37.16 68 ALA A O 1
ATOM 507 N N . THR A 1 69 ? 14.961 -29.009 5.725 1.00 38.22 69 THR A N 1
ATOM 508 C CA . THR A 1 69 ? 16.107 -28.963 6.635 1.00 38.22 69 THR A CA 1
ATOM 509 C C . THR A 1 69 ? 17.359 -28.872 5.772 1.00 38.22 69 THR A C 1
ATOM 511 O O . THR A 1 69 ? 17.713 -29.839 5.101 1.00 38.22 69 THR A O 1
ATOM 514 N N . ALA A 1 70 ? 17.979 -27.695 5.735 1.00 43.72 70 ALA A N 1
ATOM 515 C CA . ALA A 1 70 ? 19.328 -27.536 5.216 1.00 43.72 70 ALA A CA 1
ATOM 516 C C . ALA A 1 70 ? 20.301 -27.741 6.379 1.00 43.72 70 ALA A C 1
ATOM 518 O O . ALA A 1 70 ? 20.384 -26.916 7.290 1.00 43.72 70 ALA A O 1
ATOM 519 N N . ASP A 1 71 ? 20.983 -28.880 6.333 1.00 36.81 71 ASP A N 1
ATOM 520 C CA . ASP A 1 71 ? 22.158 -29.191 7.127 1.00 36.81 71 ASP A CA 1
ATOM 521 C C . ASP A 1 71 ? 23.317 -28.281 6.696 1.00 36.81 71 ASP A C 1
ATOM 523 O O . ASP A 1 71 ? 23.687 -28.234 5.522 1.00 36.81 71 ASP A O 1
ATOM 527 N N . ALA A 1 72 ? 23.903 -27.568 7.655 1.00 46.00 72 ALA A N 1
ATOM 528 C CA . ALA A 1 72 ? 25.250 -27.030 7.541 1.00 46.00 72 ALA A CA 1
ATOM 529 C C . ALA A 1 72 ? 25.984 -27.351 8.844 1.00 46.00 72 ALA A C 1
ATOM 531 O O . ALA A 1 72 ? 25.666 -26.831 9.915 1.00 46.00 72 ALA A O 1
ATOM 532 N N . GLU A 1 73 ? 26.926 -28.277 8.715 1.00 43.53 73 GLU A N 1
ATOM 533 C CA . GLU A 1 73 ? 27.832 -28.765 9.743 1.00 43.53 73 GLU A CA 1
ATOM 534 C C . GLU A 1 73 ? 28.692 -27.625 10.307 1.00 43.53 73 GLU A C 1
ATOM 536 O O . GLU A 1 73 ? 29.452 -26.994 9.574 1.00 43.53 73 GLU A O 1
ATOM 541 N N . VAL A 1 74 ? 28.633 -27.406 11.623 1.00 51.16 74 VAL A N 1
ATOM 542 C CA . VAL A 1 74 ? 29.758 -26.855 12.389 1.00 51.16 74 VAL A CA 1
ATOM 543 C C . VAL A 1 74 ? 29.900 -27.667 13.670 1.00 51.16 74 VAL A C 1
ATOM 545 O O . VAL A 1 74 ? 29.042 -27.669 14.550 1.00 51.16 74 VAL A O 1
ATOM 548 N N . ASP A 1 75 ? 31.015 -28.380 13.705 1.00 39.06 75 ASP A N 1
ATOM 549 C CA . ASP A 1 75 ? 31.511 -29.251 14.754 1.00 39.06 75 ASP A CA 1
ATOM 550 C C . ASP A 1 75 ? 31.955 -28.433 15.980 1.00 39.06 75 ASP A C 1
ATOM 552 O O . ASP A 1 75 ? 32.846 -27.587 15.881 1.00 39.06 75 ASP A O 1
ATOM 556 N N . THR A 1 76 ? 31.351 -28.659 17.150 1.00 44.34 76 THR A N 1
ATOM 557 C CA . THR A 1 76 ? 32.012 -28.418 18.443 1.00 44.34 76 THR A CA 1
ATOM 558 C C . THR A 1 76 ? 31.405 -29.326 19.515 1.00 44.34 76 THR A C 1
ATOM 560 O O . THR A 1 76 ? 30.243 -29.208 19.897 1.00 44.34 76 THR A O 1
ATOM 563 N N . SER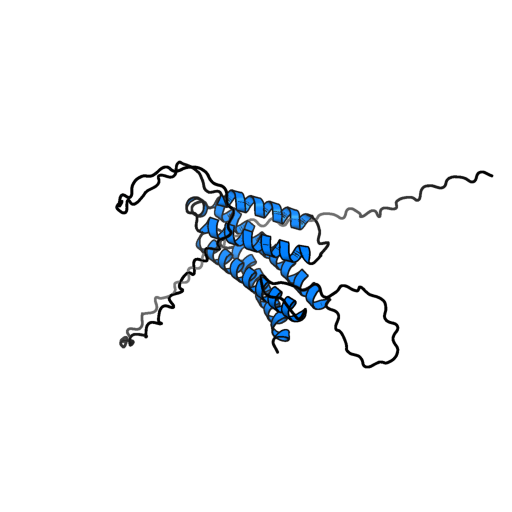 A 1 77 ? 32.227 -30.255 19.991 1.00 52.59 77 SER A N 1
ATOM 564 C CA . SER A 1 77 ? 31.934 -31.251 21.024 1.00 52.59 77 SER A CA 1
ATOM 565 C C . SER A 1 77 ? 31.756 -30.643 22.425 1.00 52.59 77 SER A C 1
ATOM 567 O O . SER A 1 77 ? 32.596 -29.843 22.826 1.00 52.59 77 SER A O 1
ATOM 569 N N . ALA A 1 78 ? 30.754 -31.102 23.196 1.00 38.72 78 ALA A N 1
ATOM 570 C CA . ALA A 1 78 ? 30.869 -31.411 24.637 1.00 38.72 78 ALA A CA 1
ATOM 571 C C . ALA A 1 78 ? 29.583 -32.051 25.227 1.00 38.72 78 ALA A C 1
ATOM 573 O O . ALA A 1 78 ? 28.512 -31.456 25.216 1.00 38.72 78 ALA A O 1
ATOM 574 N N . GLU A 1 79 ? 29.769 -33.258 25.771 1.00 43.94 79 GLU A N 1
ATOM 575 C CA . GLU A 1 79 ? 29.086 -33.921 26.902 1.00 43.94 79 GLU A CA 1
ATOM 576 C C . GLU A 1 79 ? 27.555 -34.141 26.941 1.00 43.94 79 GLU A C 1
ATOM 578 O O . GLU A 1 79 ? 26.752 -33.312 27.358 1.00 43.94 79 GLU A O 1
ATOM 583 N N . PHE A 1 80 ? 27.201 -35.392 26.613 1.00 42.81 80 PHE A N 1
ATOM 584 C CA . PHE A 1 80 ? 26.361 -36.333 27.372 1.00 42.81 80 PHE A CA 1
ATOM 585 C C . PHE A 1 80 ? 25.569 -35.803 28.587 1.00 42.81 80 PHE A C 1
ATOM 587 O O . PHE A 1 80 ? 26.113 -35.611 29.671 1.00 42.81 80 PHE A O 1
ATOM 594 N N . HIS A 1 81 ? 24.237 -35.821 28.465 1.00 39.28 81 HIS A N 1
ATOM 595 C CA . HIS A 1 81 ? 23.385 -36.355 29.528 1.00 39.28 81 HIS A CA 1
ATOM 596 C C . HIS A 1 81 ? 22.135 -37.024 28.937 1.00 39.28 81 HIS A C 1
ATOM 598 O O . HIS A 1 81 ? 21.267 -36.401 28.330 1.00 39.28 81 HIS A O 1
ATOM 604 N N . GLU A 1 82 ? 22.094 -38.339 29.111 1.00 50.44 82 GLU A N 1
ATOM 605 C CA . GLU A 1 82 ? 21.001 -39.251 28.807 1.00 50.44 82 GLU A CA 1
ATOM 606 C C . GLU A 1 82 ? 19.846 -39.035 29.802 1.00 50.44 82 GLU A C 1
ATOM 608 O O . GLU A 1 82 ? 20.107 -38.891 30.996 1.00 50.44 82 GLU A O 1
ATOM 613 N N . HIS A 1 83 ? 18.592 -38.980 29.323 1.00 37.97 83 HIS A N 1
ATOM 614 C CA . HIS A 1 83 ? 17.445 -39.733 29.865 1.00 37.97 83 HIS A CA 1
ATOM 615 C C . HIS A 1 83 ? 16.074 -39.285 29.300 1.00 37.97 83 HIS A C 1
ATOM 617 O O . HIS A 1 83 ? 15.612 -38.167 29.499 1.00 37.97 83 HIS A O 1
ATOM 623 N N . GLN A 1 84 ? 15.370 -40.282 28.746 1.00 42.91 84 GLN A N 1
ATOM 624 C CA . GLN A 1 84 ? 13.967 -40.615 29.045 1.00 42.91 84 GLN A CA 1
ATOM 625 C C . GLN A 1 84 ? 12.837 -39.976 28.209 1.00 42.91 84 GLN A C 1
ATOM 627 O O . GLN A 1 84 ? 12.238 -38.951 28.521 1.00 42.91 84 GLN A O 1
ATOM 632 N N . THR A 1 85 ? 12.442 -40.747 27.196 1.00 46.72 85 THR A N 1
ATOM 633 C CA . THR A 1 85 ? 11.136 -40.758 26.526 1.00 46.72 85 THR A CA 1
ATOM 634 C C . THR A 1 85 ? 9.980 -41.027 27.498 1.00 46.72 85 THR A C 1
ATOM 636 O O . THR A 1 85 ? 9.945 -42.079 28.137 1.00 46.72 85 THR A O 1
ATOM 639 N N . THR A 1 86 ? 8.975 -40.143 27.529 1.00 46.12 86 THR A N 1
ATOM 640 C CA . THR A 1 86 ? 7.604 -40.475 27.968 1.00 46.12 86 THR A CA 1
ATOM 641 C C . THR A 1 86 ? 6.559 -39.841 27.035 1.00 46.12 86 THR A C 1
ATOM 643 O O . THR A 1 86 ? 6.737 -38.700 26.605 1.00 46.12 86 THR A O 1
ATOM 646 N N . PRO A 1 87 ? 5.462 -40.550 26.704 1.00 53.69 87 PRO A N 1
ATOM 647 C CA . PRO A 1 87 ? 4.393 -40.040 25.850 1.00 53.69 87 PRO A CA 1
ATOM 648 C C . PRO A 1 87 ? 3.391 -39.219 26.678 1.00 53.69 87 PRO A C 1
ATOM 650 O O . PRO A 1 87 ? 2.820 -39.722 27.647 1.00 53.69 87 PRO A O 1
ATOM 653 N N . LYS A 1 88 ? 3.156 -37.953 26.302 1.00 40.28 88 LYS A N 1
ATOM 654 C CA . LYS A 1 88 ? 2.148 -37.079 26.927 1.00 40.28 88 LYS A CA 1
ATOM 655 C C . LYS A 1 88 ? 1.043 -36.681 25.943 1.00 40.28 88 LYS A C 1
ATOM 657 O O . LYS A 1 88 ? 1.264 -35.988 24.959 1.00 40.28 88 LYS A O 1
ATOM 662 N N . THR A 1 89 ? -0.142 -37.161 26.297 1.00 48.25 89 THR A N 1
ATOM 663 C CA . THR A 1 89 ? -1.521 -36.706 26.070 1.00 48.25 89 THR A CA 1
ATOM 664 C C . THR A 1 89 ? -1.694 -35.246 25.598 1.00 48.25 89 THR A C 1
ATOM 666 O O . THR A 1 89 ? -1.012 -34.361 26.119 1.00 48.25 89 THR A O 1
ATOM 669 N N . PRO A 1 90 ? -2.656 -34.945 24.695 1.00 51.44 90 PRO A N 1
ATOM 670 C CA . PRO A 1 90 ? -2.936 -33.587 24.227 1.00 51.44 90 PRO A CA 1
ATOM 671 C C . PRO A 1 90 ? -3.641 -32.759 25.311 1.00 51.44 90 PRO A C 1
ATOM 673 O O . PRO A 1 90 ? -4.868 -32.675 25.380 1.00 51.44 90 PRO A O 1
ATOM 676 N N . SER A 1 91 ? -2.849 -32.126 26.171 1.00 40.22 91 SER A N 1
ATOM 677 C CA . SER A 1 91 ? -3.321 -31.075 27.067 1.00 40.22 91 SER A CA 1
ATOM 678 C C . SER A 1 91 ? -3.511 -29.790 26.269 1.00 40.22 91 SER A C 1
ATOM 680 O O . SER A 1 91 ? -2.549 -29.155 25.844 1.00 40.22 91 SER A O 1
ATOM 682 N N . ARG A 1 92 ? -4.777 -29.412 26.080 1.00 50.78 92 ARG A N 1
ATOM 683 C CA . ARG A 1 92 ? -5.224 -28.095 25.617 1.00 50.78 92 ARG A CA 1
ATOM 684 C C . ARG A 1 92 ? -4.705 -27.031 26.588 1.00 50.78 92 ARG A C 1
ATOM 686 O O . ARG A 1 92 ? -5.331 -26.737 27.603 1.00 50.78 92 ARG A O 1
ATOM 693 N N . SER A 1 93 ? -3.530 -26.493 26.295 1.00 40.03 93 SER A N 1
ATOM 694 C CA . SER A 1 93 ? -2.910 -25.385 27.010 1.00 40.03 93 SER A CA 1
ATOM 695 C C . SER A 1 93 ? -3.665 -24.096 26.695 1.00 40.03 93 SER A C 1
ATOM 697 O O . SER A 1 93 ? -3.343 -23.354 25.774 1.00 40.03 93 SER A O 1
ATOM 699 N N . THR A 1 94 ? -4.689 -23.814 27.496 1.00 52.22 94 THR A N 1
ATOM 700 C CA . THR A 1 94 ? -5.188 -22.452 27.704 1.00 52.22 94 THR A CA 1
ATOM 701 C C . THR A 1 94 ? -4.100 -21.685 28.455 1.00 52.22 94 THR A C 1
ATOM 703 O O . THR A 1 94 ? -4.091 -21.625 29.683 1.00 52.22 94 THR A O 1
ATOM 706 N N . SER A 1 95 ? -3.113 -21.166 27.723 1.00 47.25 95 SER A N 1
ATOM 707 C CA . SER A 1 95 ? -2.157 -20.206 28.261 1.00 47.25 95 SER A CA 1
ATOM 708 C C . SER A 1 95 ? -2.926 -18.934 28.601 1.00 47.25 95 SER A C 1
ATOM 710 O O . SER A 1 95 ? -3.336 -18.189 27.711 1.00 47.25 95 SER A O 1
ATOM 712 N N . VAL A 1 96 ? -3.153 -18.707 29.892 1.00 54.53 96 VAL A N 1
ATOM 713 C CA . VAL A 1 96 ? -3.595 -17.418 30.420 1.00 54.53 96 VAL A CA 1
ATOM 714 C C . VAL A 1 96 ? -2.445 -16.444 30.172 1.00 54.53 96 VAL A C 1
ATOM 716 O O . VAL A 1 96 ? -1.486 -16.374 30.936 1.00 54.53 96 VAL A O 1
ATOM 719 N N . SER A 1 97 ? -2.490 -15.762 29.030 1.00 51.78 97 SER A N 1
ATOM 720 C CA . SER A 1 97 ? -1.564 -14.697 28.673 1.00 51.78 97 SER A CA 1
ATOM 721 C C . SER A 1 97 ? -1.781 -13.538 29.643 1.00 51.78 97 SER A C 1
ATOM 723 O O . SER A 1 97 ? -2.745 -12.783 29.517 1.00 51.78 97 SER A O 1
ATOM 725 N N . ASN A 1 98 ? -0.902 -13.441 30.641 1.00 44.03 98 ASN A N 1
ATOM 726 C CA . ASN A 1 98 ? -0.752 -12.291 31.525 1.00 44.03 98 ASN A CA 1
ATOM 727 C C . ASN A 1 98 ? -0.742 -10.999 30.700 1.00 44.03 98 ASN A C 1
ATOM 729 O O . ASN A 1 98 ? 0.267 -10.723 30.065 1.00 44.03 98 ASN A O 1
ATOM 733 N N . GLY A 1 99 ? -1.847 -10.244 30.719 1.00 59.88 99 GLY A N 1
ATOM 734 C CA . GLY A 1 99 ? -1.970 -8.779 30.607 1.00 59.88 99 GLY A CA 1
ATOM 735 C C . GLY A 1 99 ? -1.207 -7.989 29.531 1.00 59.88 99 GLY A C 1
ATOM 736 O O . GLY A 1 99 ? -1.329 -6.767 29.510 1.00 59.88 99 GLY A O 1
ATOM 737 N N . GLN A 1 100 ? -0.420 -8.610 28.659 1.00 73.19 100 GLN A N 1
ATOM 738 C CA . GLN A 1 100 ? 0.352 -7.921 27.638 1.00 73.19 100 GLN A CA 1
ATOM 739 C C . GLN A 1 100 ? -0.610 -7.530 26.520 1.00 73.19 100 GLN A C 1
ATOM 741 O O . GLN A 1 100 ? -1.149 -8.377 25.809 1.00 73.19 100 GLN A O 1
ATOM 746 N N . GLY A 1 101 ? -0.878 -6.228 26.416 1.00 86.25 101 GLY A N 1
ATOM 747 C CA . GLY A 1 101 ? -1.651 -5.670 25.313 1.00 86.25 101 GLY A CA 1
ATOM 748 C C . GLY A 1 101 ? -1.013 -5.994 23.958 1.00 86.25 101 GLY A C 1
ATOM 749 O O . GLY A 1 101 ? 0.161 -6.345 23.859 1.00 86.25 101 GLY A O 1
ATOM 750 N N . CYS A 1 102 ? -1.792 -5.869 22.888 1.00 94.62 102 CYS A N 1
ATOM 751 C CA . CYS A 1 102 ? -1.289 -6.050 21.530 1.00 94.62 102 CYS A CA 1
ATOM 752 C C . CYS A 1 102 ? -0.396 -4.876 21.087 1.00 94.62 102 CYS A C 1
ATOM 754 O O . CYS A 1 102 ? -0.658 -3.722 21.428 1.00 94.62 102 CYS A O 1
ATOM 756 N N . SER A 1 103 ? 0.594 -5.149 20.235 1.00 96.25 103 SER A N 1
ATOM 757 C CA . SER A 1 103 ? 1.492 -4.137 19.654 1.00 96.25 103 SER A CA 1
ATOM 758 C C . SER A 1 103 ? 1.024 -3.578 18.300 1.00 96.25 103 SER A C 1
ATOM 760 O O . SER A 1 103 ? 1.691 -2.713 17.734 1.00 96.25 103 SER A O 1
ATOM 762 N N . CYS A 1 104 ? -0.124 -4.031 17.775 1.00 97.12 104 CYS A N 1
ATOM 763 C CA . CYS A 1 104 ? -0.628 -3.651 16.448 1.00 97.12 104 CYS A CA 1
ATOM 764 C C . CYS A 1 104 ? -0.769 -2.133 16.289 1.00 97.12 104 CYS A C 1
ATOM 766 O O . CYS A 1 104 ? -0.248 -1.561 15.336 1.00 97.12 104 CYS A O 1
ATOM 768 N N . LEU A 1 105 ? -1.425 -1.480 17.256 1.00 96.31 105 LEU A N 1
ATOM 769 C CA . LEU A 1 105 ? -1.651 -0.036 17.222 1.00 96.31 105 LEU A CA 1
ATOM 770 C C . LEU A 1 105 ? -0.331 0.742 17.205 1.00 96.31 105 LEU A C 1
ATOM 772 O O . LEU A 1 105 ? -0.166 1.651 16.401 1.00 96.31 105 LEU A O 1
ATOM 776 N N . GLN A 1 106 ? 0.616 0.361 18.066 1.00 97.50 106 GLN A N 1
ATOM 777 C CA . GLN A 1 106 ? 1.924 1.009 18.138 1.00 97.50 106 GLN A CA 1
ATOM 778 C C . GLN A 1 106 ? 2.649 0.936 16.790 1.00 97.50 106 GLN A C 1
ATOM 780 O O . GLN A 1 106 ? 3.183 1.938 16.329 1.00 97.50 106 GLN A O 1
ATOM 785 N N . ARG A 1 107 ? 2.631 -0.230 16.132 1.00 98.06 107 ARG A N 1
ATOM 786 C CA . ARG A 1 107 ? 3.248 -0.415 14.811 1.00 98.06 107 ARG A CA 1
ATOM 787 C C . ARG A 1 107 ? 2.587 0.442 13.736 1.00 98.06 107 ARG A C 1
ATOM 789 O O . ARG A 1 107 ? 3.291 1.059 12.948 1.00 98.06 107 ARG A O 1
ATOM 796 N N . VAL A 1 108 ? 1.258 0.524 13.736 1.00 97.81 108 VAL A N 1
ATOM 797 C CA . VAL A 1 108 ? 0.514 1.370 12.791 1.00 97.81 108 VAL A CA 1
ATOM 798 C C . VAL A 1 108 ? 0.834 2.854 12.985 1.00 97.81 108 VAL A C 1
ATOM 800 O O . VAL A 1 108 ? 1.044 3.554 12.002 1.00 97.81 108 VAL A O 1
ATOM 803 N N . VAL A 1 109 ? 0.913 3.333 14.229 1.00 97.94 109 VAL A N 1
ATOM 804 C CA . VAL A 1 109 ? 1.258 4.736 14.516 1.00 97.94 109 VAL A CA 1
ATOM 805 C C . VAL A 1 109 ? 2.672 5.072 14.041 1.00 97.94 109 VAL A C 1
ATOM 807 O O . VAL A 1 109 ? 2.858 6.112 13.419 1.00 97.94 109 VAL A O 1
ATOM 810 N N . LEU A 1 110 ? 3.644 4.182 14.271 1.00 97.88 110 LEU A N 1
ATOM 811 C CA . LEU A 1 110 ? 5.016 4.373 13.784 1.00 97.88 110 LEU A CA 1
ATOM 812 C C . LEU A 1 110 ? 5.077 4.472 12.255 1.00 97.88 110 LEU A C 1
ATOM 814 O O . LEU A 1 110 ? 5.755 5.344 11.728 1.00 97.88 110 LEU A O 1
ATOM 818 N N . LEU A 1 111 ? 4.331 3.625 11.543 1.00 97.19 111 LEU A N 1
ATOM 819 C CA . LEU A 1 111 ? 4.274 3.678 10.080 1.00 97.19 111 LEU A CA 1
ATOM 820 C C . LEU A 1 111 ? 3.631 4.962 9.555 1.00 97.19 111 LEU A C 1
ATOM 822 O O . LEU A 1 111 ? 4.067 5.501 8.545 1.00 97.19 111 LEU A O 1
ATOM 826 N N . ILE A 1 112 ? 2.588 5.457 10.224 1.00 97.75 112 ILE A N 1
ATOM 827 C CA . ILE A 1 112 ? 1.963 6.733 9.860 1.00 97.75 112 ILE A CA 1
ATOM 828 C C . ILE A 1 112 ? 2.991 7.868 9.951 1.00 97.75 112 ILE A C 1
ATOM 830 O O . ILE A 1 112 ? 3.108 8.644 9.005 1.00 97.75 112 ILE A O 1
ATOM 834 N N . ASP A 1 113 ? 3.736 7.937 11.054 1.00 97.00 113 ASP A N 1
ATOM 835 C CA . ASP A 1 113 ? 4.780 8.946 11.276 1.00 97.00 113 ASP A CA 1
ATOM 836 C C . ASP A 1 113 ? 5.912 8.843 10.239 1.00 97.00 113 ASP A C 1
ATOM 838 O O . ASP A 1 113 ? 6.361 9.846 9.676 1.00 97.00 113 ASP A O 1
ATOM 842 N N . GLU A 1 114 ? 6.309 7.615 9.898 1.00 95.06 114 GLU A N 1
ATOM 843 C CA . GLU A 1 114 ? 7.283 7.354 8.841 1.00 95.06 114 GLU A CA 1
ATOM 844 C C . GLU A 1 114 ? 6.793 7.878 7.481 1.00 95.06 114 GLU A C 1
ATOM 846 O O . GLU A 1 114 ? 7.526 8.584 6.786 1.00 95.06 114 GLU A O 1
ATOM 851 N N . PHE A 1 115 ? 5.535 7.615 7.109 1.00 93.44 115 PHE A N 1
ATOM 852 C CA . PHE A 1 115 ? 4.965 8.123 5.859 1.00 93.44 115 PHE A CA 1
ATOM 853 C C . PHE A 1 115 ? 4.847 9.645 5.840 1.00 93.44 115 PHE A C 1
ATOM 855 O O . PHE A 1 115 ? 5.089 10.266 4.803 1.00 93.44 115 PHE A O 1
ATOM 862 N N . GLU A 1 116 ? 4.493 10.268 6.962 1.00 93.44 116 GLU A N 1
ATOM 863 C CA . GLU A 1 116 ? 4.457 11.728 7.070 1.00 93.44 116 GLU A CA 1
ATOM 864 C C . GLU A 1 116 ? 5.852 12.331 6.894 1.00 93.44 116 GLU A C 1
ATOM 866 O O . GLU A 1 116 ? 6.018 13.276 6.118 1.00 93.44 116 GLU A O 1
ATOM 871 N N . SER A 1 117 ? 6.870 11.709 7.486 1.00 92.75 117 SER A N 1
ATOM 872 C CA . SER A 1 117 ? 8.270 12.096 7.308 1.00 92.75 117 SER A CA 1
ATOM 873 C C . SER A 1 117 ? 8.730 11.954 5.849 1.00 92.75 117 SER A C 1
ATOM 875 O O . SER A 1 117 ? 9.333 12.874 5.292 1.00 92.75 117 SER A O 1
ATOM 877 N N . GLN A 1 118 ? 8.379 10.849 5.180 1.00 89.69 118 GLN A N 1
ATOM 878 C CA . GLN A 1 118 ? 8.694 10.615 3.762 1.00 89.69 118 GLN A CA 1
ATOM 879 C C . GLN A 1 118 ? 7.965 11.576 2.806 1.00 89.69 118 GLN A C 1
ATOM 881 O O . GLN A 1 118 ? 8.443 11.836 1.699 1.00 89.69 118 GLN A O 1
ATOM 886 N N . MET A 1 119 ? 6.786 12.082 3.179 1.00 86.00 119 MET A N 1
ATOM 887 C CA . MET A 1 119 ? 6.077 13.099 2.394 1.00 86.00 119 MET A CA 1
ATOM 888 C C . MET A 1 119 ? 6.725 14.481 2.529 1.00 86.00 119 MET A C 1
ATOM 890 O O . MET A 1 119 ? 6.716 15.246 1.567 1.00 86.00 119 MET A O 1
ATOM 894 N N . LEU A 1 120 ? 7.308 14.796 3.689 1.00 88.81 120 LEU A N 1
ATOM 895 C CA . LEU A 1 120 ? 7.973 16.078 3.940 1.00 88.81 120 LEU A CA 1
ATOM 896 C C . LEU A 1 120 ? 9.377 16.166 3.325 1.00 88.81 120 LEU A C 1
ATOM 898 O O . LEU A 1 120 ? 9.810 17.257 2.963 1.00 88.81 120 LEU A O 1
ATOM 902 N N . ALA A 1 121 ? 10.078 15.038 3.183 1.00 86.31 121 ALA A N 1
ATOM 903 C CA . ALA A 1 121 ? 11.475 14.999 2.739 1.00 86.31 121 ALA A CA 1
ATOM 904 C C . ALA A 1 121 ? 11.720 15.404 1.264 1.00 86.31 121 ALA A C 1
ATOM 906 O O . ALA A 1 121 ? 12.871 15.577 0.869 1.00 86.31 121 ALA A O 1
ATOM 907 N N . GLY A 1 122 ? 10.673 15.617 0.460 1.00 71.75 122 GLY A N 1
ATOM 908 C CA . GLY A 1 122 ? 10.789 16.038 -0.942 1.00 71.75 122 GLY A CA 1
ATOM 909 C C . GLY A 1 122 ? 11.166 14.904 -1.912 1.00 71.75 122 GLY A C 1
ATOM 910 O O . GLY A 1 122 ? 11.843 13.941 -1.566 1.00 71.75 122 GLY A O 1
ATOM 911 N N . SER A 1 123 ? 10.683 15.002 -3.151 1.00 63.91 123 SER A N 1
ATOM 912 C CA . SER A 1 123 ? 10.735 13.966 -4.196 1.00 63.91 123 SER A CA 1
ATOM 913 C C . SER A 1 123 ? 12.010 14.030 -5.053 1.00 63.91 123 SER A C 1
ATOM 915 O O . SER A 1 123 ? 11.943 14.172 -6.273 1.00 63.91 123 SER A O 1
ATOM 917 N N . GLY A 1 124 ? 13.190 13.959 -4.435 1.00 60.78 124 GLY A N 1
ATOM 918 C CA . GLY A 1 124 ? 14.434 13.716 -5.180 1.00 60.78 124 GLY A CA 1
ATOM 919 C C . GLY A 1 124 ? 14.494 12.252 -5.625 1.00 60.78 124 GLY A C 1
ATOM 920 O O . GLY A 1 124 ? 15.110 11.437 -4.947 1.00 60.78 124 GLY A O 1
ATOM 921 N N . GLU A 1 125 ? 13.759 11.894 -6.680 1.00 58.12 125 GLU A N 1
ATOM 922 C CA . GLU A 1 125 ? 13.395 10.509 -7.002 1.00 58.12 125 GLU A CA 1
ATOM 923 C C . GLU A 1 125 ? 14.535 9.704 -7.650 1.00 58.12 125 GLU A C 1
ATOM 925 O O . GLU A 1 125 ? 15.040 10.024 -8.723 1.00 58.12 125 GLU A O 1
ATOM 930 N N . SER A 1 126 ? 14.918 8.620 -6.973 1.00 63.50 126 SER A N 1
ATOM 931 C CA . SER A 1 126 ? 15.782 7.543 -7.466 1.00 63.50 126 SER A CA 1
ATOM 932 C C . SER A 1 126 ? 15.024 6.216 -7.361 1.00 63.50 126 SER A C 1
ATOM 934 O O . SER A 1 126 ? 14.144 6.082 -6.511 1.00 63.50 126 SER A O 1
ATOM 936 N N . LEU A 1 127 ? 15.384 5.217 -8.173 1.00 60.78 127 LEU A N 1
ATOM 937 C CA . LEU A 1 127 ? 14.813 3.857 -8.167 1.00 60.78 127 LEU A CA 1
ATOM 938 C C . LEU A 1 127 ? 14.776 3.221 -6.767 1.00 60.78 127 LEU A C 1
ATOM 940 O O . LEU A 1 127 ? 13.810 2.556 -6.407 1.00 60.78 127 LEU A O 1
ATOM 944 N N . SER A 1 128 ? 15.799 3.483 -5.947 1.00 68.75 128 SER A N 1
ATOM 945 C CA . SER A 1 128 ? 15.893 2.986 -4.568 1.00 68.75 128 SER A CA 1
ATOM 946 C C . SER A 1 128 ? 14.760 3.488 -3.660 1.00 68.75 128 SER A C 1
ATOM 948 O O . SER A 1 128 ? 14.432 2.861 -2.648 1.00 68.75 128 SER A O 1
ATOM 950 N N . CYS A 1 129 ? 14.118 4.598 -4.033 1.00 80.56 129 CYS A N 1
ATOM 951 C CA . CYS A 1 129 ? 12.932 5.125 -3.366 1.00 80.56 129 CYS A CA 1
ATOM 952 C C . CYS A 1 129 ? 11.693 4.259 -3.647 1.00 80.56 129 CYS A C 1
ATOM 954 O O . CYS A 1 129 ? 10.821 4.132 -2.791 1.00 80.56 129 CYS A O 1
ATOM 956 N N . LEU A 1 130 ? 11.614 3.621 -4.819 1.00 89.44 130 LEU A N 1
ATOM 957 C CA . LEU A 1 130 ? 10.446 2.833 -5.202 1.00 89.44 130 LEU A CA 1
ATOM 958 C C . LEU A 1 130 ? 10.392 1.499 -4.451 1.00 89.44 130 LEU A C 1
ATOM 960 O O . LEU A 1 130 ? 9.350 1.156 -3.895 1.00 89.44 130 LEU A O 1
ATOM 964 N N . ASP A 1 131 ? 11.513 0.779 -4.378 1.00 89.19 131 ASP A N 1
ATOM 965 C CA . ASP A 1 131 ? 11.577 -0.507 -3.673 1.00 89.19 131 ASP A CA 1
ATOM 966 C C . ASP A 1 131 ? 11.328 -0.346 -2.171 1.00 89.19 131 ASP A C 1
ATOM 968 O O . ASP A 1 131 ? 10.564 -1.110 -1.574 1.00 89.19 131 ASP A O 1
ATOM 972 N N . SER A 1 132 ? 11.913 0.690 -1.560 1.00 91.5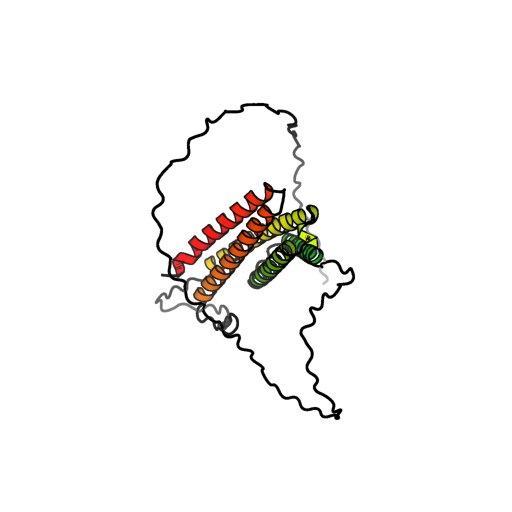6 132 SER A N 1
ATOM 973 C CA . SER A 1 132 ? 11.651 1.021 -0.156 1.00 91.56 132 SER A CA 1
ATOM 974 C C . SER A 1 132 ? 10.186 1.408 0.069 1.00 91.56 132 SER A C 1
ATOM 976 O O . SER A 1 132 ? 9.562 0.883 0.989 1.00 91.56 132 SER A O 1
ATOM 978 N N . ALA A 1 133 ? 9.586 2.218 -0.811 1.00 92.75 133 ALA A N 1
ATOM 979 C CA . ALA A 1 133 ? 8.166 2.564 -0.730 1.00 92.75 133 ALA A CA 1
ATOM 980 C C . ALA A 1 133 ? 7.246 1.335 -0.856 1.00 92.75 133 ALA A C 1
ATOM 982 O O . ALA A 1 133 ? 6.278 1.205 -0.103 1.00 92.75 133 ALA A O 1
ATOM 983 N N . LEU A 1 134 ? 7.555 0.405 -1.766 1.00 94.06 134 LEU A N 1
ATOM 984 C CA . LEU A 1 134 ? 6.826 -0.855 -1.930 1.00 94.06 134 LEU A CA 1
ATOM 985 C C . LEU A 1 134 ? 6.971 -1.770 -0.707 1.00 94.06 134 LEU A C 1
ATOM 987 O O . LEU A 1 134 ? 6.006 -2.433 -0.315 1.00 94.06 134 LEU A O 1
ATOM 991 N N . ALA A 1 135 ? 8.152 -1.811 -0.089 1.00 94.56 135 ALA A N 1
ATOM 992 C CA . ALA A 1 135 ? 8.385 -2.570 1.134 1.00 94.56 135 ALA A CA 1
ATOM 993 C C . ALA A 1 135 ? 7.594 -1.988 2.318 1.00 94.56 135 ALA A C 1
ATOM 995 O O . ALA A 1 135 ? 6.849 -2.729 2.969 1.00 94.56 135 ALA A O 1
ATOM 996 N N . SER A 1 136 ? 7.674 -0.672 2.545 1.00 95.38 136 SER A N 1
ATOM 997 C CA . SER A 1 136 ? 6.930 0.010 3.612 1.00 95.38 136 SER A CA 1
ATOM 998 C C . SER A 1 136 ? 5.416 -0.099 3.404 1.00 95.38 136 SER A C 1
ATOM 1000 O O . SER A 1 136 ? 4.676 -0.360 4.354 1.00 95.38 136 SER A O 1
ATOM 1002 N N . HIS A 1 137 ? 4.932 0.009 2.159 1.00 96.88 137 HIS A N 1
ATOM 1003 C CA . HIS A 1 137 ? 3.520 -0.208 1.837 1.00 96.88 137 HIS A CA 1
ATOM 1004 C C . HIS A 1 137 ? 3.070 -1.631 2.209 1.00 96.88 137 HIS A C 1
ATOM 1006 O O . HIS A 1 137 ? 2.070 -1.807 2.912 1.00 96.88 137 HIS A O 1
ATOM 1012 N N . LYS A 1 138 ? 3.820 -2.660 1.789 1.00 97.44 138 LYS A N 1
ATOM 1013 C CA . LYS A 1 138 ? 3.530 -4.063 2.126 1.00 97.44 138 LYS A CA 1
ATOM 1014 C C . LYS A 1 138 ? 3.489 -4.287 3.640 1.00 97.44 138 LYS A C 1
ATOM 1016 O O . LYS A 1 138 ? 2.586 -4.963 4.138 1.00 97.44 138 LYS A O 1
ATOM 1021 N N . GLU A 1 139 ? 4.452 -3.738 4.377 1.00 97.94 139 GLU A N 1
ATOM 1022 C CA . GLU A 1 139 ? 4.491 -3.858 5.834 1.00 97.94 139 GLU A CA 1
ATOM 1023 C C . GLU A 1 139 ? 3.279 -3.186 6.495 1.00 97.94 139 GLU A C 1
ATOM 1025 O O . GLU A 1 139 ? 2.650 -3.773 7.383 1.00 97.94 139 GLU A O 1
ATOM 1030 N N . ALA A 1 140 ? 2.896 -2.003 6.024 1.00 98.06 140 ALA A N 1
ATOM 1031 C CA . ALA A 1 140 ? 1.749 -1.276 6.543 1.00 98.06 140 ALA A CA 1
ATOM 1032 C C . ALA A 1 140 ? 0.415 -1.979 6.296 1.00 98.06 140 ALA A C 1
ATOM 1034 O O . ALA A 1 140 ? -0.400 -2.064 7.219 1.00 98.06 140 ALA A O 1
ATOM 1035 N N . VAL A 1 141 ? 0.206 -2.550 5.105 1.00 98.19 141 VAL A N 1
ATOM 1036 C CA . VAL A 1 141 ? -0.983 -3.372 4.832 1.00 98.19 141 VAL A CA 1
ATOM 1037 C C . VAL A 1 141 ? -1.046 -4.551 5.802 1.00 98.19 141 VAL A C 1
ATOM 1039 O O . VAL A 1 141 ? -2.073 -4.753 6.450 1.00 98.19 141 VAL A O 1
ATOM 1042 N N . ARG A 1 142 ? 0.070 -5.263 6.002 1.00 98.25 142 ARG A N 1
ATOM 1043 C CA . ARG A 1 142 ? 0.139 -6.411 6.920 1.00 98.25 142 ARG A CA 1
ATOM 1044 C C . ARG A 1 142 ? -0.216 -6.037 8.363 1.00 98.25 142 ARG A C 1
ATOM 1046 O O . ARG A 1 142 ? -0.938 -6.783 9.033 1.00 98.25 142 ARG A O 1
ATOM 1053 N N . TYR A 1 143 ? 0.282 -4.911 8.880 1.00 98.31 143 TYR A N 1
ATOM 1054 C CA . TYR A 1 143 ? -0.097 -4.468 10.229 1.00 98.31 143 TYR A CA 1
ATOM 1055 C C . TYR A 1 143 ? -1.542 -3.980 10.299 1.00 98.31 143 TYR A C 1
ATOM 1057 O O . TYR A 1 143 ? -2.195 -4.235 11.310 1.00 98.31 143 TYR A O 1
ATOM 1065 N N . GLY A 1 144 ? -2.058 -3.344 9.246 1.00 97.88 144 GLY A N 1
ATOM 1066 C CA . GLY A 1 144 ? -3.469 -2.978 9.150 1.00 97.88 144 GLY A CA 1
ATOM 1067 C C . GLY A 1 144 ? -4.389 -4.199 9.231 1.00 97.88 144 GLY A C 1
ATOM 1068 O O . GLY A 1 144 ? -5.317 -4.226 10.038 1.00 97.88 144 GLY A O 1
ATOM 1069 N N . GLU A 1 145 ? -4.078 -5.256 8.480 1.00 97.75 145 GLU A N 1
ATOM 1070 C CA . GLU A 1 145 ? -4.795 -6.538 8.535 1.00 97.75 145 GLU A CA 1
ATOM 1071 C C . GLU A 1 145 ? -4.681 -7.197 9.916 1.00 97.75 145 GLU A C 1
ATOM 1073 O O . GLU A 1 145 ? -5.678 -7.640 10.488 1.00 97.75 145 GLU A O 1
ATOM 1078 N N . SER A 1 146 ? -3.479 -7.197 10.503 1.00 97.81 146 SER A N 1
ATOM 1079 C CA . SER A 1 146 ? -3.253 -7.723 11.857 1.00 97.81 146 SER A CA 1
ATOM 1080 C C . SER A 1 146 ? -4.068 -6.961 12.908 1.00 97.81 146 SER A C 1
ATOM 1082 O O . SER A 1 146 ? -4.590 -7.555 13.850 1.00 97.81 146 SER A O 1
ATOM 1084 N N . MET A 1 147 ? -4.199 -5.641 12.749 1.00 97.00 147 MET A N 1
ATOM 1085 C CA . MET A 1 147 ? -4.987 -4.780 13.627 1.00 97.00 147 MET A CA 1
ATOM 1086 C C . MET A 1 147 ? -6.492 -5.047 13.494 1.00 97.00 147 MET A C 1
ATOM 1088 O O . MET A 1 147 ? -7.184 -5.049 14.510 1.00 97.00 147 MET A O 1
ATOM 1092 N N . LEU A 1 148 ? -6.991 -5.337 12.287 1.00 96.19 148 LEU A N 1
ATOM 1093 C CA . LEU A 1 148 ? -8.381 -5.764 12.066 1.00 96.19 148 LEU A CA 1
ATOM 1094 C C . LEU A 1 148 ? -8.681 -7.138 12.672 1.00 96.19 148 LEU A C 1
ATOM 1096 O O . LEU A 1 148 ? -9.758 -7.339 13.229 1.00 96.19 148 LEU A O 1
ATOM 1100 N N . ALA A 1 149 ? -7.736 -8.075 12.580 1.00 96.69 149 ALA A N 1
ATOM 1101 C CA . ALA A 1 149 ? -7.876 -9.414 13.152 1.00 96.69 149 ALA A CA 1
ATOM 1102 C C . ALA A 1 149 ? -7.741 -9.431 14.689 1.00 96.69 149 ALA A C 1
ATOM 1104 O O . ALA A 1 149 ? -8.178 -10.374 15.352 1.00 96.69 149 ALA A O 1
ATOM 1105 N N . CYS A 1 150 ? -7.134 -8.397 15.277 1.00 96.69 150 CYS A N 1
ATOM 1106 C CA . CYS A 1 150 ? -6.927 -8.289 16.715 1.00 96.69 150 CYS A CA 1
ATOM 1107 C C . CYS A 1 150 ? -8.186 -7.776 17.429 1.00 96.69 150 CYS A C 1
ATOM 1109 O O . CYS A 1 150 ? -8.527 -6.600 17.329 1.00 96.69 150 CYS A O 1
ATOM 1111 N N . GLN A 1 151 ? -8.813 -8.620 18.256 1.00 95.06 151 GLN A N 1
ATOM 1112 C CA . GLN A 1 151 ? -10.042 -8.266 18.987 1.00 95.06 151 GLN A CA 1
ATOM 1113 C C . GLN A 1 151 ? -9.878 -7.096 19.970 1.00 95.06 151 GLN A C 1
ATOM 1115 O O . GLN A 1 151 ? -10.816 -6.331 20.205 1.00 95.06 151 GLN A O 1
ATOM 1120 N N . LEU A 1 152 ? -8.679 -6.917 20.534 1.00 95.12 152 LEU A N 1
ATOM 1121 C CA . LEU A 1 152 ? -8.377 -5.767 21.394 1.00 95.12 152 LEU A CA 1
ATOM 1122 C C . LEU A 1 152 ? -8.334 -4.456 20.597 1.00 95.12 152 LEU A C 1
ATOM 1124 O O . LEU A 1 152 ? -8.663 -3.398 21.133 1.00 95.12 152 LEU A O 1
ATOM 1128 N N . CYS A 1 153 ? -7.930 -4.522 19.326 1.00 95.69 153 CYS A N 1
ATOM 1129 C CA . CYS A 1 153 ? -7.878 -3.366 18.446 1.00 95.69 153 CYS A CA 1
ATOM 1130 C C . CYS A 1 153 ? -9.237 -3.068 17.812 1.00 95.69 153 CYS A C 1
ATOM 1132 O O . CYS A 1 153 ? -9.693 -1.931 17.908 1.00 95.69 153 CYS A O 1
ATOM 1134 N N . SER A 1 154 ? -9.873 -4.076 17.209 1.00 94.81 154 SER A N 1
ATOM 1135 C CA . SER A 1 154 ? -11.096 -3.946 16.406 1.00 94.81 154 SER A CA 1
ATOM 1136 C C . SER A 1 154 ? -12.333 -3.555 17.218 1.00 94.81 154 SER A C 1
ATOM 1138 O O . SER A 1 154 ? -13.252 -2.945 16.679 1.00 94.81 154 SER A O 1
ATOM 1140 N N . SER A 1 155 ? -12.348 -3.839 18.523 1.00 93.38 155 SER A N 1
ATOM 1141 C CA . SER A 1 155 ? -13.438 -3.441 19.426 1.00 93.38 155 SER A CA 1
ATOM 1142 C C . SER A 1 155 ? -13.461 -1.945 19.768 1.00 93.38 155 SER A C 1
ATOM 1144 O O . SER A 1 155 ? -14.451 -1.468 20.320 1.00 93.38 155 SER A O 1
ATOM 1146 N N . ARG A 1 156 ? -12.395 -1.192 19.460 1.00 94.19 156 ARG A N 1
ATOM 1147 C CA . ARG A 1 156 ? -12.266 0.233 19.807 1.00 94.19 156 ARG A CA 1
ATOM 1148 C C . ARG A 1 156 ? -12.375 1.117 18.567 1.00 94.19 156 ARG A C 1
ATOM 1150 O O . ARG A 1 156 ? -11.635 0.946 17.599 1.00 94.19 156 ARG A O 1
ATOM 1157 N N . VAL A 1 157 ? -13.266 2.106 18.599 1.00 93.25 157 VAL A N 1
ATOM 1158 C CA . VAL A 1 157 ? -13.535 2.981 17.443 1.00 93.25 157 VAL A CA 1
ATOM 1159 C C . VAL A 1 157 ? -12.378 3.942 17.147 1.00 93.25 157 VAL A C 1
ATOM 1161 O O . VAL A 1 157 ? -12.132 4.298 15.994 1.00 93.25 157 VAL A O 1
ATOM 1164 N N . GLU A 1 158 ? -11.619 4.324 18.170 1.00 94.50 158 GLU A N 1
ATOM 1165 C CA . GLU A 1 158 ? -10.435 5.178 18.061 1.00 94.50 158 GLU A CA 1
ATOM 1166 C C . GLU A 1 158 ? -9.353 4.477 17.236 1.00 94.50 158 GLU A C 1
ATOM 1168 O O . GLU A 1 158 ? -8.783 5.053 16.310 1.00 94.50 158 GLU A O 1
ATOM 1173 N N . ASN A 1 159 ? -9.153 3.186 17.500 1.00 95.56 159 ASN A N 1
ATOM 1174 C CA . ASN A 1 159 ? -8.228 2.335 16.759 1.00 95.56 159 ASN A CA 1
ATOM 1175 C C . ASN A 1 159 ? -8.644 2.214 15.288 1.00 95.56 159 ASN A C 1
ATOM 1177 O O . ASN A 1 159 ? -7.810 2.343 14.393 1.00 95.56 159 ASN A O 1
ATOM 1181 N N . MET A 1 160 ? -9.940 2.044 15.024 1.00 94.44 160 MET A N 1
ATOM 1182 C CA . MET A 1 160 ? -10.473 2.019 13.659 1.00 94.44 160 MET A CA 1
ATOM 1183 C C . MET A 1 160 ? -10.318 3.362 12.934 1.00 94.44 160 MET A C 1
ATOM 1185 O O . MET A 1 160 ? -10.134 3.393 11.719 1.00 94.44 160 MET A O 1
ATOM 1189 N N . THR A 1 161 ? -10.346 4.476 13.666 1.00 93.75 161 THR A N 1
ATOM 1190 C CA . THR A 1 161 ? -10.091 5.811 13.106 1.00 93.75 161 THR A CA 1
ATOM 1191 C C . THR A 1 161 ? -8.628 5.966 12.693 1.00 93.75 161 THR A C 1
ATOM 1193 O O . THR A 1 161 ? -8.353 6.458 11.600 1.00 93.75 161 THR A O 1
ATOM 1196 N N . ILE A 1 162 ? -7.694 5.482 13.516 1.00 96.12 162 ILE A N 1
ATOM 1197 C CA . ILE A 1 162 ? -6.259 5.460 13.193 1.00 96.12 162 ILE A CA 1
ATOM 1198 C C . ILE A 1 162 ? -5.993 4.563 11.980 1.00 96.12 162 ILE A C 1
ATOM 1200 O O . ILE A 1 162 ? -5.254 4.950 11.078 1.00 96.12 162 ILE A O 1
ATOM 1204 N N . LEU A 1 163 ? -6.648 3.403 11.901 1.00 95.75 163 LEU A N 1
ATOM 1205 C CA . LEU A 1 163 ? -6.542 2.530 10.734 1.00 95.75 163 LEU A CA 1
ATOM 1206 C C . LEU A 1 163 ? -7.103 3.191 9.462 1.00 95.75 163 LEU A C 1
ATOM 1208 O O . LEU A 1 163 ? -6.483 3.106 8.405 1.00 95.75 163 LEU A O 1
ATOM 1212 N N . SER A 1 164 ? -8.234 3.901 9.555 1.00 94.38 164 SER A N 1
ATOM 1213 C CA . SER A 1 164 ? -8.760 4.697 8.434 1.00 94.38 164 SER A CA 1
ATOM 1214 C C . SER A 1 164 ? -7.722 5.712 7.955 1.00 94.38 164 SER A C 1
ATOM 1216 O O . SER A 1 164 ? -7.476 5.816 6.755 1.00 94.38 164 SER A O 1
ATOM 1218 N N . PHE A 1 165 ? -7.068 6.409 8.884 1.00 95.19 165 PHE A N 1
ATOM 1219 C CA . PHE A 1 165 ? -6.013 7.362 8.556 1.00 95.19 165 PHE A CA 1
ATOM 1220 C C . PHE A 1 165 ? -4.810 6.691 7.879 1.00 95.19 165 PHE A C 1
ATOM 1222 O O . PHE A 1 165 ? -4.343 7.183 6.855 1.00 95.19 165 PHE A O 1
ATOM 1229 N N . LEU A 1 166 ? -4.368 5.522 8.363 1.00 96.88 166 LEU A N 1
ATOM 1230 C CA . LEU A 1 166 ? -3.333 4.728 7.693 1.00 96.88 166 LEU A CA 1
ATOM 1231 C C . LEU A 1 166 ? -3.713 4.437 6.234 1.00 96.88 166 LEU A C 1
ATOM 1233 O O . LEU A 1 166 ? -2.899 4.649 5.341 1.00 96.88 166 LEU A O 1
ATOM 1237 N N . THR A 1 167 ? -4.946 3.988 5.969 1.00 96.25 167 THR A N 1
ATOM 1238 C CA . THR A 1 167 ? -5.371 3.678 4.591 1.00 96.25 167 THR A CA 1
ATOM 1239 C C . THR A 1 167 ? -5.404 4.907 3.679 1.00 96.25 167 THR A C 1
ATOM 1241 O O . THR A 1 167 ? -5.089 4.797 2.496 1.00 96.25 167 THR A O 1
ATOM 1244 N N . GLU A 1 168 ? -5.733 6.086 4.216 1.00 94.94 168 GLU A N 1
ATOM 1245 C CA . GLU A 1 168 ? -5.660 7.355 3.482 1.00 94.94 168 GLU A CA 1
ATOM 1246 C C . GLU A 1 168 ? -4.207 7.701 3.125 1.00 94.94 168 GLU A C 1
ATOM 1248 O O . GLU A 1 168 ? -3.921 8.045 1.976 1.00 94.94 168 GLU A O 1
ATOM 1253 N N . ARG A 1 169 ? -3.276 7.550 4.079 1.00 95.88 169 ARG A N 1
ATOM 1254 C CA . ARG A 1 169 ? -1.839 7.763 3.843 1.00 95.88 169 ARG A CA 1
ATOM 1255 C C . ARG A 1 169 ? -1.267 6.771 2.831 1.00 95.88 169 ARG A C 1
ATOM 1257 O O . ARG A 1 169 ? -0.559 7.190 1.919 1.00 95.88 169 ARG A O 1
ATOM 1264 N N . LEU A 1 170 ? -1.642 5.494 2.917 1.00 96.25 170 LEU A N 1
ATOM 1265 C CA . LEU A 1 170 ? -1.229 4.475 1.947 1.00 96.25 170 LEU A CA 1
ATOM 1266 C C . LEU A 1 170 ? -1.721 4.789 0.535 1.00 96.25 170 LEU A C 1
ATOM 1268 O O . LEU A 1 170 ? -0.961 4.635 -0.413 1.00 96.25 170 LEU A O 1
ATOM 1272 N N . ALA A 1 171 ? -2.943 5.302 0.374 1.00 95.50 171 ALA A N 1
ATOM 1273 C CA . ALA A 1 171 ? -3.434 5.684 -0.948 1.00 95.50 171 ALA A CA 1
ATOM 1274 C C . ALA A 1 171 ? -2.638 6.848 -1.564 1.00 95.50 171 ALA A C 1
ATOM 1276 O O . ALA A 1 171 ? -2.452 6.879 -2.777 1.00 95.50 171 ALA A O 1
ATOM 1277 N N . VAL A 1 172 ? -2.153 7.797 -0.753 1.00 94.38 172 VAL A N 1
ATOM 1278 C CA . VAL A 1 172 ? -1.246 8.863 -1.221 1.00 94.38 172 VAL A CA 1
ATOM 1279 C C . VAL A 1 172 ? 0.122 8.291 -1.599 1.00 94.38 172 VAL A C 1
ATOM 1281 O O . VAL A 1 172 ? 0.658 8.637 -2.649 1.00 94.38 172 VAL A O 1
ATOM 1284 N N . LEU A 1 173 ? 0.674 7.378 -0.794 1.00 94.19 173 LEU A N 1
ATOM 1285 C CA . LEU A 1 173 ? 1.924 6.693 -1.127 1.00 94.19 173 LEU A CA 1
ATOM 1286 C C . LEU A 1 173 ? 1.803 5.917 -2.448 1.00 94.19 173 LEU A C 1
ATOM 1288 O O . LEU A 1 173 ? 2.678 6.021 -3.303 1.00 94.19 173 LEU A O 1
ATOM 1292 N N . CYS A 1 174 ? 0.695 5.205 -2.660 1.00 95.00 174 CYS A N 1
ATOM 1293 C CA . CYS A 1 174 ? 0.427 4.494 -3.905 1.00 95.00 174 CYS A CA 1
ATOM 1294 C C . CYS A 1 174 ? 0.370 5.413 -5.132 1.00 95.00 174 CYS A C 1
ATOM 1296 O O . CYS A 1 174 ? 0.834 5.014 -6.196 1.00 95.00 174 CYS A O 1
ATOM 1298 N N . GLU A 1 175 ? -0.164 6.634 -5.014 1.00 94.00 175 GLU A N 1
ATOM 1299 C CA . GLU A 1 175 ? -0.109 7.604 -6.119 1.00 94.00 175 GLU A CA 1
ATOM 1300 C C . GLU A 1 175 ? 1.328 7.944 -6.500 1.00 94.00 175 GLU A C 1
ATOM 1302 O O . GLU A 1 175 ? 1.644 7.977 -7.688 1.00 94.00 175 GLU A O 1
ATOM 1307 N N . ARG A 1 176 ? 2.197 8.156 -5.503 1.00 92.62 176 ARG A N 1
ATOM 1308 C CA . ARG A 1 176 ? 3.621 8.439 -5.727 1.00 92.62 176 ARG A CA 1
ATOM 1309 C C . ARG A 1 176 ? 4.326 7.254 -6.379 1.00 92.62 176 ARG A C 1
ATOM 1311 O O . ARG A 1 176 ? 5.012 7.441 -7.373 1.00 92.62 176 ARG A O 1
ATOM 1318 N N . ILE A 1 177 ? 4.091 6.042 -5.873 1.00 93.31 177 ILE A N 1
ATOM 1319 C CA . ILE A 1 177 ? 4.626 4.793 -6.440 1.00 93.31 177 ILE A CA 1
ATOM 1320 C C . ILE A 1 177 ? 4.231 4.659 -7.918 1.00 93.31 177 ILE A C 1
ATOM 1322 O O . ILE A 1 177 ? 5.081 4.399 -8.765 1.00 93.31 177 ILE A O 1
ATOM 1326 N N . VAL A 1 178 ? 2.951 4.866 -8.248 1.00 94.25 178 VAL A N 1
ATOM 1327 C CA . VAL A 1 178 ? 2.457 4.770 -9.632 1.00 94.25 178 VAL A CA 1
ATOM 1328 C C . VAL A 1 178 ? 3.032 5.881 -10.514 1.00 94.25 178 VAL A C 1
ATOM 1330 O O . VAL A 1 178 ? 3.371 5.616 -11.666 1.00 94.25 178 VAL A O 1
ATOM 1333 N N . ALA A 1 179 ? 3.149 7.110 -10.004 1.00 92.38 179 ALA A N 1
ATOM 1334 C CA . ALA A 1 179 ? 3.733 8.227 -10.743 1.00 92.38 179 ALA A CA 1
ATOM 1335 C C . ALA A 1 179 ? 5.213 7.977 -11.070 1.00 92.38 179 ALA A C 1
ATOM 1337 O O . ALA A 1 179 ? 5.578 8.029 -12.244 1.00 92.38 179 ALA A O 1
ATOM 1338 N N . ALA A 1 180 ? 6.013 7.606 -10.066 1.00 91.31 180 ALA A N 1
ATOM 1339 C CA . ALA A 1 180 ? 7.428 7.282 -10.226 1.00 91.31 180 ALA A CA 1
ATOM 1340 C C . ALA A 1 180 ? 7.633 6.114 -11.204 1.00 91.31 180 ALA A C 1
ATOM 1342 O O . ALA A 1 180 ? 8.475 6.183 -12.096 1.00 91.31 180 ALA A O 1
ATOM 1343 N N . TYR A 1 181 ? 6.805 5.069 -11.102 1.00 92.00 181 TYR A N 1
ATOM 1344 C CA . TYR A 1 181 ? 6.821 3.955 -12.050 1.00 92.00 181 TYR A CA 1
ATOM 1345 C C . TYR A 1 181 ? 6.537 4.406 -13.493 1.00 92.00 181 TYR A C 1
ATOM 1347 O O . TYR A 1 181 ? 7.245 4.018 -14.421 1.00 92.00 181 TYR A O 1
ATOM 1355 N N . MET A 1 182 ? 5.522 5.248 -13.711 1.00 91.31 182 MET A N 1
ATOM 1356 C CA . MET A 1 182 ? 5.194 5.737 -15.056 1.00 91.31 182 MET A CA 1
ATOM 1357 C C . MET A 1 182 ? 6.292 6.631 -15.636 1.00 91.31 182 MET A C 1
ATOM 1359 O O . MET A 1 182 ? 6.588 6.525 -16.825 1.00 91.31 182 MET A O 1
ATOM 1363 N N . GLU A 1 183 ? 6.907 7.484 -14.818 1.00 89.75 183 GLU A N 1
ATOM 1364 C CA . GLU A 1 183 ? 8.030 8.329 -15.232 1.00 89.75 183 GLU A CA 1
ATOM 1365 C C . GLU A 1 183 ? 9.266 7.498 -15.593 1.00 89.75 183 GLU A C 1
ATOM 1367 O O . GLU A 1 183 ? 9.902 7.746 -16.622 1.00 89.75 183 GLU A O 1
ATOM 1372 N N . GLN A 1 184 ? 9.554 6.455 -14.811 1.00 87.06 184 GLN A N 1
ATOM 1373 C CA . GLN A 1 184 ? 10.632 5.507 -15.081 1.00 87.06 184 GLN A CA 1
ATOM 1374 C C . GLN A 1 184 ? 10.435 4.795 -16.424 1.00 87.06 184 GLN A C 1
ATOM 1376 O O . GLN A 1 184 ? 11.359 4.737 -17.237 1.00 87.06 184 GLN A O 1
ATOM 1381 N N . VAL A 1 185 ? 9.230 4.284 -16.687 1.00 88.06 185 VAL A N 1
ATOM 1382 C CA . VAL A 1 185 ? 8.930 3.585 -17.945 1.00 88.06 185 VAL A CA 1
ATOM 1383 C C . VAL A 1 185 ? 8.952 4.547 -19.137 1.00 88.06 185 VAL A C 1
ATOM 1385 O O . VAL A 1 185 ? 9.456 4.186 -20.199 1.00 88.06 185 VAL A O 1
ATOM 1388 N N . ALA A 1 186 ? 8.461 5.779 -18.973 1.00 88.19 186 ALA A N 1
ATOM 1389 C CA . ALA A 1 186 ? 8.483 6.793 -20.028 1.00 88.19 186 ALA A CA 1
ATOM 1390 C C . ALA A 1 186 ? 9.903 7.282 -20.370 1.00 88.19 186 ALA A C 1
ATOM 1392 O O . ALA A 1 186 ? 10.161 7.666 -21.510 1.00 88.19 186 ALA A O 1
ATOM 1393 N N . SER A 1 187 ? 10.820 7.256 -19.400 1.00 84.31 187 SER A N 1
ATOM 1394 C CA . SER A 1 187 ? 12.206 7.712 -19.562 1.00 84.31 187 SER A CA 1
ATOM 1395 C C . SER A 1 187 ? 13.142 6.653 -20.156 1.00 84.31 187 SER A C 1
ATOM 1397 O O . SER A 1 187 ? 14.302 6.957 -20.444 1.00 84.31 187 SER A O 1
ATOM 1399 N N . ALA A 1 188 ? 12.672 5.416 -20.355 1.00 75.88 188 ALA A N 1
ATOM 1400 C CA . ALA A 1 188 ? 13.485 4.347 -20.920 1.00 75.88 188 ALA A CA 1
ATOM 1401 C C . ALA A 1 188 ? 13.933 4.707 -22.357 1.00 75.88 188 ALA A C 1
ATOM 1403 O O . ALA A 1 188 ? 13.088 4.960 -23.223 1.00 75.88 188 ALA A O 1
ATOM 1404 N N . PRO A 1 189 ? 15.250 4.749 -22.648 1.00 64.69 189 PRO A N 1
ATOM 1405 C CA . PRO A 1 189 ? 15.747 5.148 -23.956 1.00 64.69 189 PRO A CA 1
ATOM 1406 C C . PRO A 1 189 ? 15.302 4.134 -25.009 1.00 64.69 189 PRO A C 1
ATOM 1408 O O . PRO A 1 189 ? 15.703 2.971 -24.989 1.00 64.69 189 PRO A O 1
ATOM 1411 N N . VAL A 1 190 ? 14.485 4.587 -25.959 1.00 63.78 190 VAL A N 1
ATOM 1412 C CA . VAL A 1 190 ? 14.127 3.797 -27.137 1.00 63.78 190 VAL A CA 1
ATOM 1413 C C . VAL A 1 190 ? 15.397 3.629 -27.966 1.00 63.78 190 VAL A C 1
ATOM 1415 O O . VAL A 1 190 ? 15.799 4.538 -28.698 1.00 63.78 190 VAL A O 1
ATOM 1418 N N . VAL A 1 191 ? 16.054 2.476 -27.831 1.00 59.50 191 VAL A N 1
ATOM 1419 C CA . VAL A 1 191 ? 17.190 2.081 -28.669 1.00 59.50 191 VAL A CA 1
ATOM 1420 C C . VAL A 1 191 ? 16.658 1.881 -30.085 1.00 59.50 191 VAL A C 1
ATOM 1422 O O . VAL A 1 191 ? 16.282 0.789 -30.503 1.00 59.50 191 VAL A O 1
ATOM 1425 N N . THR A 1 192 ? 16.567 2.973 -30.835 1.00 54.31 192 THR A N 1
ATOM 1426 C CA . THR A 1 192 ? 16.316 2.922 -32.268 1.00 54.31 192 THR A CA 1
ATOM 1427 C C . THR A 1 192 ? 17.577 2.362 -32.904 1.00 54.31 192 THR A C 1
ATOM 1429 O O . THR A 1 192 ? 18.591 3.043 -33.032 1.00 54.31 192 THR A O 1
ATOM 1432 N N . THR A 1 193 ? 17.531 1.087 -33.285 1.00 53.12 193 THR A N 1
ATOM 1433 C CA . THR A 1 193 ? 18.541 0.429 -34.119 1.00 53.12 193 THR A CA 1
ATOM 1434 C C . THR A 1 193 ? 18.539 1.059 -35.514 1.00 53.12 193 THR A C 1
ATOM 1436 O O . THR A 1 193 ? 18.035 0.496 -36.485 1.00 53.12 193 THR A O 1
ATOM 1439 N N . GLY A 1 194 ? 19.060 2.279 -35.614 1.00 55.22 194 GLY A N 1
ATOM 1440 C CA . GLY A 1 194 ? 19.313 2.966 -36.867 1.00 55.22 194 GLY A CA 1
ATOM 1441 C C . GLY A 1 194 ? 20.576 2.403 -37.503 1.00 55.22 194 GLY A C 1
ATOM 1442 O O . GLY A 1 194 ? 21.679 2.617 -37.007 1.00 55.22 194 GLY A O 1
ATOM 1443 N N . LYS A 1 195 ? 20.423 1.699 -38.629 1.00 56.06 195 LYS A N 1
ATOM 1444 C CA . LYS A 1 195 ? 21.507 1.435 -39.587 1.00 56.06 195 LYS A CA 1
ATOM 1445 C C . LYS A 1 195 ? 22.030 2.776 -40.123 1.00 56.06 195 LYS A C 1
ATOM 1447 O O . LYS A 1 195 ? 21.593 3.238 -41.170 1.00 56.06 195 LYS A O 1
ATOM 1452 N N . GLY A 1 196 ? 22.954 3.400 -39.407 1.00 58.06 196 GLY A N 1
ATOM 1453 C CA . GLY A 1 196 ? 23.680 4.583 -39.850 1.00 58.06 196 GLY A CA 1
ATOM 1454 C C . GLY A 1 196 ? 25.154 4.383 -39.556 1.00 58.06 196 GLY A C 1
ATOM 1455 O O . GLY A 1 196 ? 25.561 4.418 -38.400 1.00 58.06 196 GLY A O 1
ATOM 1456 N N . LYS A 1 197 ? 25.941 4.112 -40.601 1.00 62.06 197 LYS A N 1
ATOM 1457 C CA . LYS A 1 197 ? 27.400 4.208 -40.528 1.00 62.06 197 LYS A CA 1
ATOM 1458 C C . LYS A 1 197 ? 27.741 5.655 -40.162 1.00 62.06 197 LYS A C 1
ATOM 1460 O O . LYS A 1 197 ? 27.132 6.568 -40.709 1.00 62.06 197 LYS A O 1
ATOM 1465 N N . ASP A 1 198 ? 28.702 5.813 -39.262 1.00 66.25 198 ASP A N 1
ATOM 1466 C CA . ASP A 1 198 ? 29.337 7.077 -38.881 1.00 66.25 198 ASP A CA 1
ATOM 1467 C C . ASP A 1 198 ? 28.584 7.895 -37.815 1.00 66.25 198 ASP A C 1
ATOM 1469 O O . ASP A 1 198 ? 28.025 8.957 -38.072 1.00 66.25 198 ASP A O 1
ATOM 1473 N N . ALA A 1 199 ? 28.633 7.431 -36.562 1.00 48.66 199 ALA A N 1
ATOM 1474 C CA . ALA A 1 199 ? 28.363 8.282 -35.408 1.00 48.66 199 ALA A CA 1
ATOM 1475 C C . ALA A 1 199 ? 29.362 7.989 -34.284 1.00 48.66 199 ALA A C 1
ATOM 1477 O O . ALA A 1 199 ? 29.447 6.876 -33.767 1.00 48.66 199 ALA A O 1
ATOM 1478 N N . VAL A 1 200 ? 30.129 9.025 -33.941 1.00 53.69 200 VAL A N 1
ATOM 1479 C CA . VAL A 1 200 ? 30.982 9.123 -32.755 1.00 53.69 200 VAL A CA 1
ATOM 1480 C C . VAL A 1 200 ? 30.165 8.700 -31.541 1.00 53.69 200 VAL A C 1
ATOM 1482 O O . VAL A 1 200 ? 29.205 9.372 -31.174 1.00 53.69 200 VAL A O 1
ATOM 1485 N N . VAL A 1 201 ? 30.548 7.571 -30.950 1.00 49.84 201 VAL A N 1
ATOM 1486 C CA . VAL A 1 201 ? 29.976 7.037 -29.716 1.00 49.84 201 VAL A CA 1
ATOM 1487 C C . VAL A 1 201 ? 30.287 8.040 -28.602 1.00 49.84 201 VAL A C 1
ATOM 1489 O O . VAL A 1 201 ? 31.458 8.180 -28.238 1.00 49.84 201 VAL A O 1
ATOM 1492 N N . PRO A 1 202 ? 29.301 8.764 -28.039 1.00 44.81 202 PRO A N 1
ATOM 1493 C CA . PRO A 1 202 ? 29.537 9.410 -26.768 1.00 44.81 202 PRO A CA 1
ATOM 1494 C C . PRO A 1 202 ? 29.653 8.279 -25.753 1.00 44.81 202 PRO A C 1
ATOM 1496 O O . PRO A 1 202 ? 28.724 7.486 -25.607 1.00 44.81 202 PRO A O 1
ATOM 1499 N N . ALA A 1 203 ? 30.804 8.199 -25.087 1.00 46.47 203 ALA A N 1
ATOM 1500 C CA . ALA A 1 203 ? 31.053 7.341 -23.938 1.00 46.47 203 ALA A CA 1
ATOM 1501 C C . ALA A 1 203 ? 30.062 7.692 -22.816 1.00 46.47 203 ALA A C 1
ATOM 1503 O O . ALA A 1 203 ? 30.363 8.437 -21.888 1.00 46.47 203 ALA A O 1
ATOM 1504 N N . ARG A 1 204 ? 28.823 7.225 -22.946 1.00 41.56 204 ARG A N 1
ATOM 1505 C CA . ARG A 1 204 ? 27.814 7.269 -21.904 1.00 41.56 204 ARG A CA 1
ATOM 1506 C C . ARG A 1 204 ? 27.825 5.902 -21.266 1.00 41.56 204 ARG A C 1
ATOM 1508 O O . ARG A 1 204 ? 27.277 4.967 -21.824 1.00 41.56 204 ARG A O 1
ATOM 1515 N N . HIS A 1 205 ? 28.509 5.862 -20.128 1.00 46.84 205 HIS A N 1
ATOM 1516 C CA . HIS A 1 205 ? 28.354 4.884 -19.069 1.00 46.84 205 HIS A CA 1
ATOM 1517 C C . HIS A 1 205 ? 28.277 3.433 -19.544 1.00 46.84 205 HIS A C 1
ATOM 1519 O O . HIS A 1 205 ? 27.211 2.895 -19.821 1.00 46.84 205 HIS A O 1
ATOM 1525 N N . ASP A 1 206 ? 29.450 2.809 -19.505 1.00 41.34 206 ASP A N 1
ATOM 1526 C CA . ASP A 1 206 ? 29.693 1.388 -19.255 1.00 41.34 206 ASP A CA 1
ATOM 1527 C C . ASP A 1 206 ? 29.062 0.951 -17.909 1.00 41.34 206 ASP A C 1
ATOM 1529 O O . ASP A 1 206 ? 29.724 0.448 -17.005 1.00 41.34 206 ASP A O 1
ATOM 1533 N N . LEU A 1 207 ? 27.765 1.229 -17.723 1.00 53.53 207 LEU A N 1
ATOM 1534 C CA . LEU A 1 207 ? 26.920 0.549 -16.757 1.00 53.53 207 LEU A CA 1
ATOM 1535 C C . LEU A 1 207 ? 26.643 -0.805 -17.389 1.00 53.53 207 LEU A C 1
ATOM 1537 O O . LEU A 1 207 ? 25.621 -1.019 -18.042 1.00 53.53 207 LEU A O 1
ATOM 1541 N N . ALA A 1 208 ? 27.650 -1.670 -17.267 1.00 46.53 208 ALA A N 1
ATOM 1542 C CA . ALA A 1 208 ? 27.517 -3.103 -17.392 1.00 46.53 208 ALA A CA 1
ATOM 1543 C C . ALA A 1 208 ? 26.142 -3.499 -16.862 1.00 46.53 208 ALA A C 1
ATOM 1545 O O . ALA A 1 208 ? 25.806 -3.103 -15.748 1.00 46.53 208 ALA A O 1
ATOM 1546 N N . HIS A 1 209 ? 25.370 -4.191 -17.703 1.00 55.00 209 HIS A N 1
ATOM 1547 C CA . HIS A 1 209 ? 24.099 -4.833 -17.389 1.00 55.00 209 HIS A CA 1
ATOM 1548 C C . HIS A 1 209 ? 24.009 -5.144 -15.893 1.00 55.00 209 HIS A C 1
ATOM 1550 O O . HIS A 1 209 ? 24.562 -6.144 -15.439 1.00 55.00 2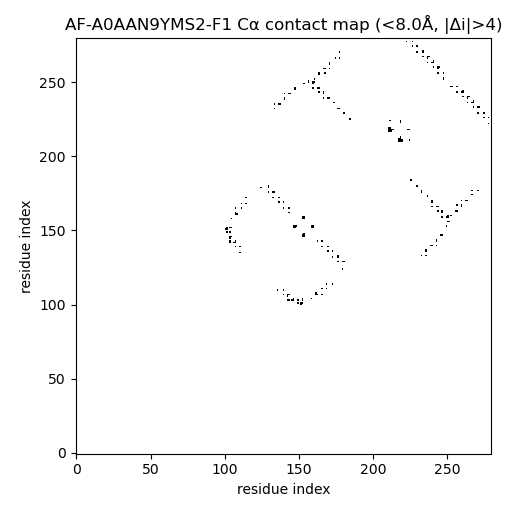09 HIS A O 1
ATOM 1556 N N . GLU A 1 210 ? 23.394 -4.247 -15.119 1.00 68.50 210 GLU A N 1
ATOM 1557 C CA . GLU A 1 210 ? 23.134 -4.507 -13.714 1.00 68.50 210 GLU A CA 1
ATOM 1558 C C . GLU A 1 210 ? 22.063 -5.585 -13.754 1.00 68.50 210 GLU A C 1
ATOM 1560 O O . GLU A 1 210 ? 20.903 -5.315 -14.056 1.00 68.50 210 GLU A O 1
ATOM 1565 N N . THR A 1 211 ? 22.504 -6.835 -13.647 1.00 75.50 211 THR A N 1
ATOM 1566 C CA . THR A 1 211 ? 21.649 -8.015 -13.684 1.00 75.50 211 THR A CA 1
ATOM 1567 C C . THR A 1 211 ? 20.612 -7.836 -12.587 1.00 75.50 211 THR A C 1
ATOM 1569 O O . THR A 1 211 ? 20.950 -7.833 -11.400 1.00 75.50 211 THR A O 1
ATOM 1572 N N . LEU A 1 212 ? 19.366 -7.592 -12.987 1.00 80.25 212 LEU A N 1
ATOM 1573 C CA . LEU A 1 212 ? 18.263 -7.368 -12.067 1.00 80.25 212 LEU A CA 1
ATOM 1574 C C . LEU A 1 212 ? 17.769 -8.732 -11.598 1.00 80.25 212 LEU A C 1
ATOM 1576 O O . LEU A 1 212 ? 17.394 -9.571 -12.413 1.00 80.25 212 LEU A O 1
ATOM 1580 N N . PHE A 1 213 ? 17.759 -8.948 -10.285 1.00 81.50 213 PHE A N 1
ATOM 1581 C CA . PHE A 1 213 ? 17.265 -10.185 -9.693 1.00 81.50 213 PHE A CA 1
ATOM 1582 C C . PHE A 1 213 ? 15.935 -9.954 -8.984 1.00 81.50 213 PHE A C 1
ATOM 1584 O O . PHE A 1 213 ? 15.797 -9.046 -8.162 1.00 81.50 213 PHE A O 1
ATOM 1591 N N . LEU A 1 214 ? 14.965 -10.827 -9.253 1.00 81.31 214 LEU A N 1
ATOM 1592 C CA . LEU A 1 214 ? 13.733 -10.937 -8.484 1.00 81.31 214 LEU A CA 1
ATOM 1593 C C . LEU A 1 214 ? 13.754 -12.246 -7.689 1.00 81.31 214 LEU A C 1
ATOM 1595 O O . LEU A 1 214 ? 13.313 -13.297 -8.155 1.00 81.31 214 LEU A O 1
ATOM 1599 N N . GLY A 1 215 ? 14.287 -12.184 -6.468 1.00 84.88 215 GLY A N 1
ATOM 1600 C CA . GLY A 1 215 ? 14.554 -13.384 -5.676 1.00 84.88 215 GLY A CA 1
ATOM 1601 C C . GLY A 1 215 ? 15.691 -14.193 -6.300 1.00 84.88 215 GLY A C 1
ATOM 1602 O O . GLY A 1 215 ? 16.814 -13.709 -6.362 1.00 84.88 215 GLY A O 1
ATOM 1603 N N . GLU A 1 216 ? 15.393 -15.407 -6.761 1.00 87.00 216 GLU A N 1
ATOM 1604 C CA . GLU A 1 216 ? 16.361 -16.304 -7.419 1.00 87.00 216 GLU A CA 1
ATOM 1605 C C . GLU A 1 216 ? 16.326 -16.207 -8.955 1.00 87.00 216 GLU A C 1
ATOM 1607 O O . GLU A 1 216 ? 17.064 -16.915 -9.635 1.00 87.00 216 GLU A O 1
ATOM 1612 N N . TYR A 1 217 ? 15.458 -15.356 -9.512 1.00 86.00 217 TYR A N 1
ATOM 1613 C CA . TYR A 1 217 ? 15.282 -15.210 -10.956 1.00 86.00 217 TYR A CA 1
ATOM 1614 C C . TYR A 1 217 ? 16.071 -14.011 -11.476 1.00 86.00 217 TYR A C 1
ATOM 1616 O O . TYR A 1 217 ? 15.875 -12.894 -10.996 1.00 86.00 217 TYR A O 1
ATOM 1624 N N . GLU A 1 218 ? 16.928 -14.243 -12.466 1.00 89.50 218 GLU A N 1
ATOM 1625 C CA . GLU A 1 218 ? 17.554 -13.190 -13.268 1.00 89.50 218 GLU A CA 1
ATOM 1626 C C . GLU A 1 218 ? 16.539 -12.653 -14.285 1.00 89.50 218 GLU A C 1
ATOM 1628 O O . GLU A 1 218 ? 15.780 -13.419 -14.881 1.00 89.50 218 GLU A O 1
ATOM 1633 N N . VAL A 1 219 ? 16.481 -11.332 -14.438 1.00 87.50 219 VAL A N 1
ATOM 1634 C CA . VAL A 1 219 ? 15.611 -10.657 -15.400 1.00 87.50 219 VAL A CA 1
ATOM 1635 C C . VAL A 1 219 ? 16.462 -10.207 -16.580 1.00 87.50 219 VAL A C 1
ATOM 1637 O O . VAL A 1 219 ? 17.223 -9.243 -16.478 1.00 87.50 219 VAL A O 1
ATOM 1640 N N . ASP A 1 220 ? 16.316 -10.914 -17.699 1.00 85.25 220 ASP A N 1
ATOM 1641 C CA . ASP A 1 220 ? 17.174 -10.768 -18.877 1.00 85.25 220 ASP A CA 1
ATOM 1642 C C . ASP A 1 220 ? 16.938 -9.437 -19.612 1.00 85.25 220 ASP A C 1
ATOM 1644 O O . ASP A 1 220 ? 17.859 -8.846 -20.187 1.00 85.25 220 ASP A O 1
ATOM 1648 N N . LEU A 1 221 ? 15.690 -8.951 -19.614 1.00 84.44 221 LEU A N 1
ATOM 1649 C CA . LEU A 1 221 ? 15.273 -7.777 -20.380 1.00 84.44 221 LEU A CA 1
ATOM 1650 C C . LEU A 1 221 ? 14.744 -6.655 -19.466 1.00 84.44 221 LEU A C 1
ATOM 1652 O O . LEU A 1 221 ? 13.816 -6.873 -18.686 1.00 84.44 221 LEU A O 1
ATOM 1656 N N . PRO A 1 222 ? 15.193 -5.394 -19.633 1.00 82.94 222 PRO A N 1
ATOM 1657 C CA . PRO A 1 222 ? 14.661 -4.260 -18.865 1.00 82.94 222 PRO A CA 1
ATOM 1658 C C . PRO A 1 222 ? 13.141 -4.063 -18.999 1.00 82.94 222 PRO A C 1
ATOM 1660 O O . PRO A 1 222 ? 12.480 -3.565 -18.088 1.00 82.94 222 PRO A O 1
ATOM 1663 N N . SER A 1 223 ? 12.555 -4.462 -20.131 1.00 84.44 223 SER A N 1
ATOM 1664 C CA . SER A 1 223 ? 11.104 -4.440 -20.330 1.00 84.44 223 SER A CA 1
ATOM 1665 C C . SER A 1 223 ? 10.374 -5.454 -19.450 1.00 84.44 223 SER A C 1
ATOM 1667 O O . SER A 1 223 ? 9.282 -5.154 -18.975 1.00 84.44 223 SER A O 1
ATOM 1669 N N . GLU A 1 224 ? 10.963 -6.626 -19.199 1.00 87.81 224 GLU A N 1
ATOM 1670 C CA . GLU A 1 224 ? 10.384 -7.625 -18.296 1.00 87.81 224 GLU A CA 1
ATOM 1671 C C . GLU A 1 224 ? 10.364 -7.097 -16.867 1.00 87.81 224 GLU A C 1
ATOM 1673 O O . GLU A 1 224 ? 9.341 -7.214 -16.194 1.00 87.81 224 GLU A O 1
ATOM 1678 N N . TRP A 1 225 ? 11.432 -6.413 -16.440 1.00 88.12 225 TRP A N 1
ATOM 1679 C CA . TRP A 1 225 ? 11.471 -5.750 -15.136 1.00 88.12 225 TRP A CA 1
ATOM 1680 C C . TRP A 1 225 ? 10.313 -4.763 -14.966 1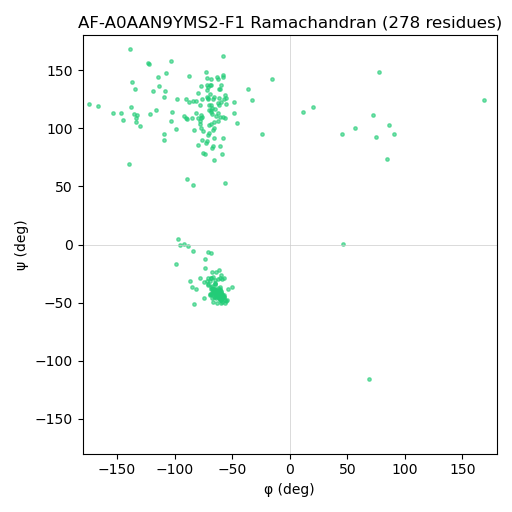.00 88.12 225 TRP A C 1
ATOM 1682 O O . TRP A 1 225 ? 9.581 -4.820 -13.978 1.00 88.12 225 TRP A O 1
ATOM 1692 N N . ASN A 1 226 ? 10.079 -3.907 -15.964 1.00 88.75 226 ASN A N 1
ATOM 1693 C CA . ASN A 1 226 ? 8.978 -2.943 -15.933 1.00 88.75 226 ASN A CA 1
ATOM 1694 C C . ASN A 1 226 ? 7.607 -3.628 -15.839 1.00 88.75 226 ASN A C 1
ATOM 1696 O O . ASN A 1 226 ? 6.724 -3.148 -15.124 1.00 88.75 226 ASN A O 1
ATOM 1700 N N . VAL A 1 227 ? 7.416 -4.750 -16.537 1.00 90.06 227 VAL A N 1
ATOM 1701 C CA . VAL A 1 227 ? 6.174 -5.529 -16.468 1.00 90.06 227 VAL A CA 1
ATOM 1702 C C . VAL A 1 227 ? 6.012 -6.164 -15.086 1.00 90.06 227 VAL A C 1
ATOM 1704 O O . VAL A 1 227 ? 4.933 -6.058 -14.500 1.00 90.06 227 VAL A O 1
ATOM 1707 N N . LEU A 1 228 ? 7.056 -6.787 -14.537 1.00 90.75 228 LEU A N 1
ATOM 1708 C CA . LEU A 1 228 ? 7.037 -7.411 -13.210 1.00 90.75 228 LEU A CA 1
ATOM 1709 C C . LEU A 1 228 ? 6.736 -6.390 -12.112 1.00 90.75 228 LEU A C 1
ATOM 1711 O O . LEU A 1 228 ? 5.853 -6.607 -11.281 1.00 90.75 228 LEU A O 1
ATOM 1715 N N . LEU A 1 229 ? 7.414 -5.247 -12.155 1.00 91.50 229 LEU A N 1
ATOM 1716 C CA . LEU A 1 229 ? 7.211 -4.145 -11.227 1.00 91.50 229 LEU A CA 1
ATOM 1717 C C . LEU A 1 229 ? 5.784 -3.590 -11.318 1.00 91.50 229 LEU A C 1
ATOM 1719 O O . LEU A 1 229 ? 5.123 -3.404 -10.297 1.00 91.50 229 LEU A O 1
ATOM 1723 N N . GLY A 1 230 ? 5.254 -3.428 -12.534 1.00 93.44 230 GLY A N 1
ATOM 1724 C CA . GLY A 1 230 ? 3.858 -3.051 -12.751 1.00 93.44 230 GLY A CA 1
ATOM 1725 C C . GLY A 1 230 ? 2.872 -4.041 -12.117 1.00 93.44 230 GLY A C 1
ATOM 1726 O O . GLY A 1 230 ? 1.931 -3.634 -11.432 1.00 93.44 230 GLY A O 1
ATOM 1727 N N . HIS A 1 231 ? 3.101 -5.348 -12.277 1.00 93.88 231 HIS A N 1
ATOM 1728 C CA . HIS A 1 231 ? 2.279 -6.377 -11.631 1.00 93.88 231 HIS A CA 1
ATOM 1729 C C . HIS A 1 231 ? 2.390 -6.330 -10.104 1.00 93.88 231 HIS A C 1
ATOM 1731 O O . HIS A 1 231 ? 1.376 -6.457 -9.416 1.00 93.88 231 HIS A O 1
ATOM 1737 N N . LEU A 1 232 ? 3.588 -6.104 -9.563 1.00 94.44 232 LEU A N 1
ATOM 1738 C CA . LEU A 1 232 ? 3.798 -5.976 -8.124 1.00 94.44 232 LEU A CA 1
ATOM 1739 C C . LEU A 1 232 ? 3.011 -4.791 -7.548 1.00 94.44 232 LEU A C 1
ATOM 1741 O O . LEU A 1 232 ? 2.299 -4.958 -6.556 1.00 94.44 232 LEU A O 1
ATOM 1745 N N . ILE A 1 233 ? 3.068 -3.623 -8.196 1.00 95.69 233 ILE A N 1
ATOM 1746 C CA . ILE A 1 233 ? 2.289 -2.438 -7.803 1.00 95.69 233 ILE A CA 1
ATOM 1747 C C . ILE A 1 233 ? 0.785 -2.749 -7.845 1.00 95.69 233 ILE A C 1
ATOM 1749 O O . ILE A 1 233 ? 0.056 -2.409 -6.912 1.00 95.69 233 ILE A O 1
ATOM 1753 N N . ALA A 1 234 ? 0.311 -3.447 -8.883 1.00 95.75 234 ALA A N 1
ATOM 1754 C CA . ALA A 1 234 ? -1.096 -3.831 -9.004 1.00 95.75 234 ALA A CA 1
ATOM 1755 C C . ALA A 1 234 ? -1.552 -4.761 -7.866 1.00 95.75 234 ALA A C 1
ATOM 1757 O O . ALA A 1 234 ? -2.625 -4.557 -7.292 1.00 95.75 234 ALA A O 1
ATOM 1758 N N . VAL A 1 235 ? -0.733 -5.754 -7.500 1.00 96.06 235 VAL A N 1
ATOM 1759 C CA . VAL A 1 235 ? -1.005 -6.655 -6.366 1.00 96.06 235 VAL A CA 1
ATOM 1760 C C . VAL A 1 235 ? -1.074 -5.872 -5.055 1.00 96.06 235 VAL A C 1
ATOM 1762 O O . VAL A 1 235 ? -1.990 -6.081 -4.259 1.00 96.06 235 VAL A O 1
ATOM 1765 N N . GLN A 1 236 ? -0.152 -4.932 -4.840 1.00 96.06 236 GLN A N 1
ATOM 1766 C CA . GLN A 1 236 ? -0.144 -4.095 -3.641 1.00 96.06 236 GLN A CA 1
ATOM 1767 C C . GLN A 1 236 ? -1.384 -3.190 -3.550 1.00 96.06 236 GLN A C 1
ATOM 1769 O O . GLN A 1 236 ? -2.035 -3.149 -2.505 1.00 96.06 236 GLN A O 1
ATOM 1774 N N . LEU A 1 237 ? -1.777 -2.540 -4.649 1.00 96.69 237 LEU A N 1
ATOM 1775 C CA . LEU A 1 237 ? -3.014 -1.754 -4.727 1.00 96.69 237 LEU A CA 1
ATOM 1776 C C . LEU A 1 237 ? -4.264 -2.605 -4.447 1.00 96.69 237 LEU A C 1
ATOM 1778 O O . LEU A 1 237 ? -5.183 -2.154 -3.761 1.00 96.69 237 LEU A O 1
ATOM 1782 N N . ALA A 1 238 ? -4.308 -3.843 -4.947 1.00 96.81 238 ALA A N 1
ATOM 1783 C CA . ALA A 1 238 ? -5.414 -4.762 -4.687 1.00 96.81 238 ALA A CA 1
ATOM 1784 C C . ALA A 1 238 ? -5.499 -5.158 -3.202 1.00 96.81 238 ALA A C 1
ATOM 1786 O O . ALA A 1 238 ? -6.597 -5.184 -2.638 1.00 96.81 238 ALA A O 1
ATOM 1787 N N . ALA A 1 239 ? -4.356 -5.405 -2.554 1.00 97.69 239 ALA A N 1
ATOM 1788 C CA . ALA A 1 239 ? -4.292 -5.678 -1.120 1.00 97.69 239 ALA A CA 1
ATOM 1789 C C . ALA A 1 239 ? -4.787 -4.476 -0.295 1.00 97.69 239 ALA A C 1
ATOM 1791 O O . ALA A 1 239 ? -5.633 -4.636 0.586 1.00 97.69 239 ALA A O 1
ATOM 1792 N N . LEU A 1 240 ? -4.363 -3.256 -0.645 1.00 97.38 240 LEU A N 1
ATOM 1793 C CA . LEU A 1 240 ? -4.867 -2.037 -0.009 1.00 97.38 240 LEU A CA 1
ATOM 1794 C C . LEU A 1 240 ? -6.382 -1.869 -0.211 1.00 97.38 240 LEU A C 1
ATOM 1796 O O . LEU A 1 240 ? -7.097 -1.550 0.737 1.00 97.38 240 LEU A O 1
ATOM 1800 N N . ASN A 1 241 ? -6.899 -2.128 -1.415 1.00 96.56 241 ASN A N 1
ATOM 1801 C CA . ASN A 1 241 ? -8.338 -2.076 -1.683 1.00 96.56 241 ASN A CA 1
ATOM 1802 C C . ASN A 1 241 ? -9.125 -3.072 -0.806 1.00 96.56 241 ASN A C 1
ATOM 1804 O O . ASN A 1 241 ? -10.184 -2.732 -0.277 1.00 96.56 241 ASN A O 1
ATOM 1808 N N . SER A 1 242 ? -8.589 -4.281 -0.610 1.00 96.69 242 SER A N 1
ATOM 1809 C CA . SER A 1 242 ? -9.161 -5.288 0.296 1.00 96.69 242 SER A CA 1
ATOM 1810 C C . SER A 1 242 ? -9.175 -4.807 1.754 1.00 96.69 242 SER A C 1
ATOM 1812 O O . SER A 1 242 ? -10.200 -4.902 2.440 1.00 96.69 242 SER A O 1
ATOM 1814 N N . LEU A 1 243 ? -8.070 -4.213 2.218 1.00 96.50 243 LEU A N 1
ATOM 1815 C CA . LEU A 1 243 ? -7.955 -3.645 3.563 1.00 96.50 243 LEU A CA 1
ATOM 1816 C C . LEU A 1 243 ? -8.955 -2.499 3.788 1.00 96.50 243 LEU A C 1
ATOM 1818 O O . LEU A 1 243 ? -9.628 -2.452 4.822 1.00 96.50 243 LEU A O 1
ATOM 1822 N N . VAL A 1 244 ? -9.105 -1.601 2.810 1.00 95.06 244 VAL A N 1
ATOM 1823 C CA . VAL A 1 244 ? -10.093 -0.511 2.845 1.00 95.06 244 VAL A CA 1
ATOM 1824 C C . VAL A 1 244 ? -11.511 -1.077 2.925 1.00 95.06 244 VAL A C 1
ATOM 1826 O O . VAL A 1 244 ? -12.289 -0.647 3.777 1.00 95.06 244 VAL A O 1
ATOM 1829 N N . GLY A 1 245 ? -11.839 -2.082 2.107 1.00 94.12 245 GLY A N 1
ATOM 1830 C CA . GLY A 1 245 ? -13.135 -2.765 2.154 1.00 94.12 245 GLY A CA 1
ATOM 1831 C C . GLY A 1 245 ? -13.425 -3.407 3.514 1.00 94.12 245 GLY A C 1
ATOM 1832 O O . GLY A 1 245 ? -14.521 -3.254 4.054 1.00 94.12 245 GLY A O 1
ATOM 1833 N N . SER A 1 246 ? -12.422 -4.049 4.112 1.00 93.56 246 SER A N 1
ATOM 1834 C CA . SER A 1 246 ? -12.532 -4.677 5.435 1.00 93.56 246 SER A CA 1
ATOM 1835 C C . SER A 1 246 ? -12.706 -3.644 6.552 1.00 93.56 246 SER A C 1
ATOM 1837 O O . SER A 1 246 ? -13.515 -3.826 7.460 1.00 93.56 246 SER A O 1
ATOM 1839 N N . THR A 1 247 ? -12.020 -2.505 6.451 1.00 91.75 247 THR A N 1
ATOM 1840 C CA . THR A 1 247 ? -12.144 -1.397 7.411 1.00 91.75 247 THR A CA 1
ATOM 1841 C C . THR A 1 247 ? -13.570 -0.829 7.426 1.00 91.75 247 THR A C 1
ATOM 1843 O O . THR A 1 247 ? -14.097 -0.540 8.500 1.00 91.75 247 THR A O 1
ATOM 1846 N N . LYS A 1 248 ? -14.244 -0.755 6.265 1.00 88.94 248 LYS A N 1
ATOM 1847 C CA . LYS A 1 248 ? -15.650 -0.306 6.150 1.00 88.94 248 LYS A CA 1
ATOM 1848 C C . LYS A 1 248 ? -16.643 -1.222 6.845 1.00 88.94 248 LYS A C 1
ATOM 1850 O O . LYS A 1 248 ? -17.672 -0.741 7.311 1.00 88.94 248 LYS A O 1
ATOM 1855 N N . ALA A 1 249 ? -16.377 -2.526 6.858 1.00 86.69 249 ALA A N 1
ATOM 1856 C CA . ALA A 1 249 ? -17.251 -3.489 7.517 1.00 86.69 249 ALA A CA 1
ATOM 1857 C C . ALA A 1 249 ? -17.218 -3.324 9.045 1.00 86.69 249 ALA A C 1
ATOM 1859 O O . ALA A 1 249 ? -18.218 -3.585 9.709 1.00 86.69 249 ALA A O 1
ATOM 1860 N N . SER A 1 250 ? -16.090 -2.851 9.580 1.00 80.75 250 SER A N 1
ATOM 1861 C CA . SER A 1 250 ? -15.840 -2.763 11.020 1.00 80.75 250 SER A CA 1
ATOM 1862 C C . SER A 1 250 ? -16.070 -1.375 11.623 1.00 80.75 250 SER A C 1
ATOM 1864 O O . SER A 1 250 ? -16.170 -1.266 12.843 1.00 80.75 250 SER A O 1
ATOM 1866 N N . SER A 1 251 ? -16.140 -0.300 10.828 1.00 68.06 251 SER A N 1
ATOM 1867 C CA . SER A 1 251 ? -16.204 1.069 11.356 1.00 68.06 251 SER A CA 1
ATOM 1868 C C . SER A 1 251 ? -17.522 1.798 11.067 1.00 68.06 251 SER A C 1
ATOM 1870 O O . SER A 1 251 ? -18.101 1.731 9.984 1.00 68.06 251 SER A O 1
ATOM 1872 N N . HIS A 1 252 ? -17.962 2.617 12.029 1.00 67.69 252 HIS A N 1
ATOM 1873 C CA . HIS A 1 252 ? -19.018 3.616 11.813 1.00 67.69 252 HIS A CA 1
ATOM 1874 C C . HIS A 1 252 ? -18.551 4.798 10.930 1.00 67.69 252 HIS A C 1
ATOM 1876 O O . HIS A 1 252 ? -19.361 5.631 10.521 1.00 67.69 252 HIS A O 1
ATOM 1882 N N . THR A 1 253 ? -17.260 4.880 10.579 1.00 62.31 253 THR A N 1
ATOM 1883 C CA . THR A 1 253 ? -16.653 5.952 9.764 1.00 62.31 253 THR A CA 1
ATOM 1884 C C . THR A 1 253 ? -16.820 5.711 8.258 1.00 62.31 253 THR A C 1
ATOM 1886 O O . THR A 1 253 ? -15.881 5.791 7.468 1.00 62.31 253 THR A O 1
ATOM 1889 N N . ARG A 1 254 ? -18.059 5.442 7.834 1.00 68.69 254 ARG A N 1
ATOM 1890 C CA . ARG A 1 254 ? -18.402 4.973 6.480 1.00 68.69 254 ARG A CA 1
ATOM 1891 C C . ARG A 1 254 ? -17.988 5.915 5.340 1.00 68.69 254 ARG A C 1
ATOM 1893 O O . ARG A 1 254 ? -17.754 5.445 4.230 1.00 68.69 254 ARG A O 1
ATOM 1900 N N . TRP A 1 255 ? -17.930 7.226 5.579 1.00 60.12 255 TRP A N 1
ATOM 1901 C CA . TRP A 1 255 ? -17.828 8.235 4.515 1.00 60.12 255 TRP A CA 1
ATOM 1902 C C . TRP A 1 255 ? -16.397 8.509 4.030 1.00 60.12 255 TRP A C 1
ATOM 1904 O O . TRP A 1 255 ? -16.207 8.677 2.828 1.00 60.12 255 TRP A O 1
ATOM 1914 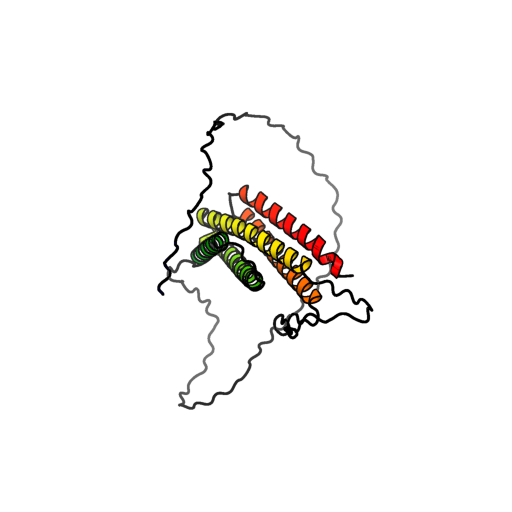N N . ARG A 1 256 ? -15.379 8.494 4.906 1.00 69.56 256 ARG A N 1
ATOM 1915 C CA . ARG A 1 256 ? -13.984 8.769 4.491 1.00 69.56 256 ARG A CA 1
ATOM 1916 C C . ARG A 1 256 ? -13.416 7.693 3.571 1.00 69.56 256 ARG A C 1
ATOM 1918 O O . ARG A 1 256 ? -12.768 7.994 2.575 1.00 69.56 256 ARG A O 1
ATOM 1925 N N . SER A 1 257 ? -13.761 6.439 3.842 1.00 74.44 257 SER A N 1
ATOM 1926 C CA . SER A 1 257 ? -13.278 5.289 3.079 1.00 74.44 257 SER A CA 1
ATOM 1927 C C . SER A 1 257 ? -13.734 5.275 1.607 1.00 74.44 257 SER A C 1
ATOM 1929 O O . SER A 1 257 ? -13.060 4.686 0.765 1.00 74.44 257 SER A O 1
ATOM 1931 N N . VAL A 1 258 ? -14.840 5.948 1.259 1.00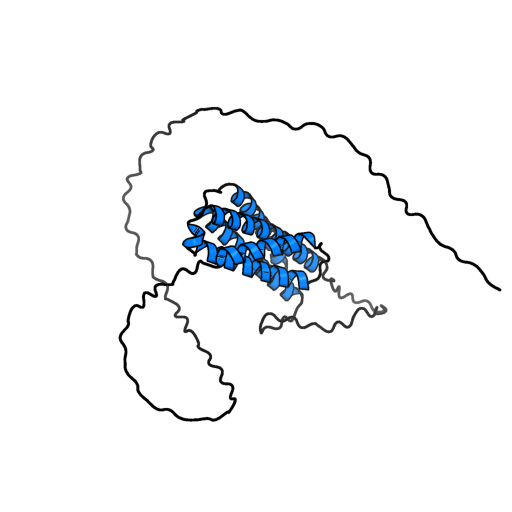 85.81 258 VAL A N 1
ATOM 1932 C CA . VAL A 1 258 ? -15.360 5.963 -0.123 1.00 85.81 258 VAL A CA 1
ATOM 1933 C C . VAL A 1 258 ? -14.401 6.671 -1.082 1.00 85.81 258 VAL A C 1
ATOM 1935 O O . VAL A 1 258 ? -14.196 6.196 -2.198 1.00 85.81 258 VAL A O 1
ATOM 1938 N N . ASN A 1 259 ? -13.793 7.782 -0.654 1.00 88.81 259 ASN A N 1
ATOM 1939 C CA . ASN A 1 259 ? -12.865 8.529 -1.502 1.00 88.81 259 ASN A CA 1
ATOM 1940 C C . ASN A 1 259 ? -11.563 7.749 -1.731 1.00 88.81 259 ASN A C 1
ATOM 1942 O O . ASN A 1 259 ? -11.098 7.640 -2.862 1.00 88.81 259 ASN A O 1
ATOM 1946 N N . THR A 1 260 ? -11.020 7.150 -0.668 1.00 91.62 260 THR A N 1
ATOM 1947 C CA . THR A 1 260 ? -9.823 6.300 -0.726 1.00 91.62 260 THR A CA 1
ATOM 1948 C C . THR A 1 260 ? -10.036 5.101 -1.648 1.00 91.62 260 THR A C 1
ATOM 1950 O O . THR A 1 260 ? -9.209 4.836 -2.513 1.00 91.62 260 THR A O 1
ATOM 1953 N N . GLU A 1 261 ? -11.176 4.414 -1.530 1.00 92.69 261 GLU A N 1
ATOM 1954 C CA . GLU A 1 261 ? -11.517 3.281 -2.398 1.00 92.69 261 GLU A CA 1
ATOM 1955 C C . GLU A 1 261 ? -11.613 3.695 -3.871 1.00 92.69 261 GLU A C 1
ATOM 1957 O O . GLU A 1 261 ? -11.063 3.020 -4.741 1.00 92.69 261 GLU A O 1
ATOM 1962 N N . LYS A 1 262 ? -12.287 4.816 -4.159 1.00 94.06 262 LYS A N 1
ATOM 1963 C CA . LYS A 1 262 ? -12.385 5.343 -5.524 1.00 94.06 262 LYS A CA 1
ATOM 1964 C C . LYS A 1 262 ? -10.995 5.629 -6.096 1.00 94.06 262 LYS A C 1
ATOM 1966 O O . LYS A 1 262 ? -10.673 5.145 -7.173 1.00 94.06 262 LYS A O 1
ATOM 1971 N N . LYS A 1 263 ? -10.158 6.336 -5.338 1.00 94.44 263 LYS A N 1
ATOM 1972 C CA . LYS A 1 263 ? -8.780 6.674 -5.712 1.00 94.44 263 LYS A CA 1
ATOM 1973 C C . LYS A 1 263 ? -7.938 5.431 -6.014 1.00 94.44 263 LYS A C 1
ATOM 1975 O O . LYS A 1 263 ? -7.256 5.391 -7.031 1.00 94.44 263 LYS A O 1
ATOM 1980 N N . ILE A 1 264 ? -8.036 4.383 -5.193 1.00 93.81 264 ILE A N 1
ATOM 1981 C CA . ILE A 1 264 ? -7.323 3.116 -5.433 1.00 93.81 264 ILE A CA 1
ATOM 1982 C C . ILE A 1 264 ? -7.815 2.430 -6.715 1.00 93.81 264 ILE A C 1
ATOM 1984 O O . ILE A 1 264 ? -7.002 1.926 -7.490 1.00 93.81 264 ILE A O 1
ATOM 1988 N N . LYS A 1 265 ? -9.129 2.423 -6.972 1.00 94.81 265 LYS A N 1
ATOM 1989 C CA . LYS A 1 265 ? -9.696 1.864 -8.213 1.00 94.81 265 LYS A CA 1
ATOM 1990 C C . LYS A 1 265 ? -9.240 2.635 -9.448 1.00 94.81 265 LYS A C 1
ATOM 1992 O O . LYS A 1 265 ? -8.860 2.009 -10.434 1.00 94.81 265 LYS A O 1
ATOM 1997 N N . ASP A 1 266 ? -9.228 3.962 -9.368 1.00 95.88 266 ASP A N 1
ATOM 1998 C CA . ASP A 1 266 ? -8.758 4.827 -10.448 1.00 95.88 266 ASP A CA 1
ATOM 1999 C C . ASP A 1 266 ? -7.265 4.562 -10.743 1.00 95.88 266 ASP A C 1
ATOM 2001 O O . ASP A 1 266 ? -6.874 4.445 -11.905 1.00 95.88 266 ASP A O 1
ATOM 2005 N N . LEU A 1 267 ? -6.435 4.364 -9.707 1.00 94.62 267 LEU A N 1
ATOM 2006 C CA . LEU A 1 267 ? -5.022 3.985 -9.859 1.00 94.62 267 LEU A CA 1
ATOM 2007 C C . LEU A 1 267 ? -4.831 2.605 -10.494 1.00 94.62 267 LEU A C 1
ATOM 2009 O O . LEU A 1 267 ? -4.003 2.462 -11.392 1.00 94.62 267 LEU A O 1
ATOM 2013 N N . LEU A 1 268 ? -5.593 1.599 -10.055 1.00 92.75 268 LEU A N 1
ATOM 2014 C CA . LEU A 1 268 ? -5.552 0.251 -10.630 1.00 92.75 268 LEU A CA 1
ATOM 2015 C C . LEU A 1 268 ? -5.896 0.263 -12.119 1.00 92.75 268 LEU A C 1
ATOM 2017 O O . LEU A 1 268 ? -5.237 -0.408 -12.912 1.00 92.75 268 LEU A O 1
ATOM 2021 N N . GLU A 1 269 ? -6.919 1.024 -12.502 1.00 94.56 269 GLU A N 1
ATOM 2022 C CA . GLU A 1 269 ? -7.341 1.119 -13.895 1.00 94.56 269 GLU A CA 1
ATOM 2023 C C . GLU A 1 269 ? -6.299 1.852 -14.748 1.00 94.56 269 GLU A C 1
ATOM 2025 O O . GLU A 1 269 ? -5.924 1.369 -15.818 1.00 94.56 269 GLU A O 1
ATOM 2030 N N . ARG A 1 270 ? -5.738 2.953 -14.233 1.00 93.19 270 ARG A N 1
ATOM 2031 C CA . ARG A 1 270 ? -4.648 3.680 -14.895 1.00 93.19 270 ARG A CA 1
ATOM 2032 C C . ARG A 1 270 ? -3.413 2.796 -15.101 1.00 93.19 270 ARG A C 1
ATOM 2034 O O . ARG A 1 270 ? -2.808 2.822 -16.169 1.00 93.19 270 ARG A O 1
ATOM 2041 N N . LEU A 1 271 ? -3.052 1.994 -14.100 1.00 92.25 271 LEU A N 1
ATOM 2042 C CA . LEU A 1 271 ? -1.924 1.066 -14.174 1.00 92.25 271 LEU A CA 1
ATOM 2043 C C . LEU A 1 271 ? -2.187 -0.067 -15.178 1.00 92.25 271 LEU A C 1
ATOM 2045 O O . LEU A 1 271 ? -1.318 -0.390 -15.985 1.00 92.25 271 LEU A O 1
ATOM 2049 N N . ARG A 1 272 ? -3.401 -0.632 -15.192 1.00 91.38 272 ARG A N 1
ATOM 2050 C CA . ARG A 1 272 ? -3.797 -1.676 -16.151 1.00 91.38 272 ARG A CA 1
ATOM 2051 C C . ARG A 1 272 ? -3.669 -1.196 -17.595 1.00 91.38 272 ARG A C 1
ATOM 2053 O O . ARG A 1 272 ? -3.112 -1.915 -18.421 1.00 91.38 272 ARG A O 1
ATOM 2060 N N . GLN A 1 273 ? -4.152 0.007 -17.896 1.00 89.94 273 GLN A N 1
ATOM 2061 C CA . GLN A 1 273 ? -4.059 0.590 -19.240 1.00 89.94 273 GLN A CA 1
ATOM 2062 C C . GLN A 1 273 ? -2.608 0.754 -19.709 1.00 89.94 273 GLN A C 1
ATOM 2064 O O . GLN A 1 273 ? -2.336 0.680 -20.904 1.00 89.94 273 GLN A O 1
ATOM 2069 N N . PHE A 1 274 ? -1.683 0.933 -18.767 1.00 86.19 274 PHE A N 1
ATOM 2070 C CA . PHE A 1 274 ? -0.270 1.149 -19.042 1.00 86.19 274 PHE A CA 1
ATOM 2071 C C . PHE A 1 274 ? 0.540 -0.152 -19.196 1.00 86.19 274 PHE A C 1
ATOM 2073 O O . PHE A 1 274 ? 1.479 -0.188 -19.983 1.00 86.19 274 PHE A O 1
ATOM 2080 N N . ILE A 1 275 ? 0.166 -1.233 -18.498 1.00 85.31 275 ILE A N 1
ATOM 2081 C CA . ILE A 1 275 ? 0.874 -2.531 -18.558 1.00 85.31 275 ILE A CA 1
ATOM 2082 C C . ILE A 1 275 ? 0.468 -3.360 -19.791 1.00 85.31 275 ILE A C 1
ATOM 2084 O O . ILE A 1 275 ? 1.314 -3.997 -20.416 1.00 85.31 275 ILE A O 1
ATOM 2088 N N . VAL A 1 276 ? -0.815 -3.348 -20.179 1.00 79.75 276 VAL A N 1
ATOM 2089 C CA . VAL A 1 276 ? -1.356 -4.172 -21.287 1.00 79.75 276 VAL A CA 1
ATOM 2090 C C . VAL A 1 276 ? -0.612 -4.032 -22.634 1.00 79.75 276 VAL A C 1
ATOM 2092 O O . VAL A 1 276 ? -0.435 -5.058 -23.297 1.00 79.75 276 VAL A O 1
ATOM 2095 N N . PRO A 1 277 ? -0.141 -2.846 -23.071 1.00 70.50 277 PRO A N 1
ATOM 2096 C CA . PRO A 1 277 ? 0.542 -2.681 -24.357 1.00 70.50 277 PRO A CA 1
ATOM 2097 C C . PRO A 1 277 ? 1.819 -3.514 -24.519 1.00 70.50 277 PRO A C 1
ATOM 2099 O O . PRO A 1 277 ? 2.165 -3.851 -25.643 1.00 70.50 277 PRO A O 1
ATOM 2102 N N . TYR A 1 278 ? 2.491 -3.869 -23.421 1.00 60.28 278 TYR A N 1
ATOM 2103 C CA . TYR A 1 278 ? 3.767 -4.597 -23.439 1.00 60.28 278 TYR A CA 1
ATOM 2104 C C . TYR A 1 278 ? 3.610 -6.126 -23.452 1.00 60.28 278 TYR A C 1
ATOM 2106 O O . TYR A 1 278 ? 4.600 -6.846 -23.475 1.00 60.28 278 TYR A O 1
ATOM 2114 N N . SER A 1 279 ? 2.370 -6.626 -23.422 1.00 55.66 279 SER A N 1
ATOM 2115 C CA . SER A 1 279 ? 2.056 -8.064 -23.389 1.00 55.66 279 SER A CA 1
ATOM 2116 C C . SER A 1 279 ? 1.724 -8.676 -24.759 1.00 55.66 279 SER A C 1
ATOM 2118 O O . SER A 1 279 ? 1.327 -9.840 -24.824 1.00 55.66 279 SER A O 1
ATOM 2120 N N . ARG A 1 280 ? 1.844 -7.899 -25.843 1.00 50.25 280 ARG A N 1
ATOM 2121 C CA . ARG A 1 280 ? 1.638 -8.340 -27.233 1.00 50.25 280 ARG A CA 1
ATOM 2122 C C . ARG A 1 280 ? 2.945 -8.322 -28.002 1.00 50.25 280 ARG A C 1
ATOM 2124 O O . ARG A 1 280 ? 3.100 -9.230 -28.845 1.00 50.25 280 ARG A O 1
#

Organism: NCBI:txid2898453

pLDDT: mean 72.73, std 21.12, range [33.56, 98.31]

Radius of gyration: 30.8 Å; Cα contacts (8 Å, |Δi|>4): 127; chains: 1; bounding box: 98×85×72 Å

Nearest PDB structures (foldseek):
  5oen-assembly1_B  TM=3.893E-01  e=7.576E-02  Mus musculus
  5yi4-assembly1_A  TM=4.966E-01  e=7.087E+00  Mus musculus
  5odw-assembly1_C  TM=2.350E-01  e=8.087E-01  Pseudomonas aeruginosa PAO1

Secondary structure (DSSP, 8-state):
--------PPP------------------------------PPP-----PPPPPPPPPP---------------------------------------S---SHHHHHHHHHHHHHHHHHT-----HHHHHHHHHHHHHHHHHHHHHHH-HHHHT-HHHHHHHHHHHHHHHHHHHHHHHHHHHHHHTS--------S--------------EEETTEEE--HHHHHHHHHHHHHHHHHHHHHHHHHHHHH-S-TTHHHHHHHHHHHHHHHHHHHHGGGG-